Protein AF-A0A9J6GG56-F1 (afdb_monomer)

Foldseek 3Di:
DDDDDDDDDDDDDDDPDPPPDPDPDPDDPPPDDPDDDDDPPDPPPPPDDPDDPDDDDPDPDDFDAPPVRHGDDDDDDDPCVVPPVNVVVVVVVVVCVVVVNDPPPDDPPVRVVVVVVVVVVVVVVVVVVVVVPDDPVNVVVVVVVVVVVVVVVVVVPPPDDPPVDDPVVNVVVVVVVVVDDDPPPDD

Secondary structure (DSSP, 8-state):
------------------------SPPP------------------------------------B-TTSPBPP-PPP-HHHH-HHHHHHHHHHHHHHHHT--SSSPPPHHHHHHHHHHHHHHHHHHHHHHHHH--HHHHHHHHHHHHHHHHHHHHHTS------S--HHHHHHHHHHTT--------

Solvent-accessible surface area (backbone atoms only — not comparable to full-atom values): 12832 Å² total; per-residue (Å²): 132,88,78,86,85,81,81,87,83,80,86,77,87,77,89,78,75,84,78,81,72,78,91,84,70,82,80,79,85,78,78,87,72,93,73,81,86,88,77,90,76,70,83,81,74,81,85,83,80,78,87,73,88,73,81,94,70,94,66,93,75,71,82,62,48,46,100,86,66,48,74,59,93,72,85,75,86,52,68,75,81,63,37,63,65,57,52,48,52,53,53,51,52,52,48,29,58,75,73,65,52,60,86,82,76,58,73,50,72,67,55,51,51,54,48,50,53,52,50,52,48,52,52,50,52,52,50,49,50,52,61,72,66,54,48,77,64,57,52,53,51,52,52,51,51,52,54,49,53,54,48,53,59,57,54,72,71,53,79,85,70,84,71,89,58,81,51,68,64,58,58,52,45,54,61,51,53,75,73,65,67,79,85,86,84,82,132

Sequence (187 aa):
MCGKRLCPCVRLTQRVRNLFFPAMIPEPDYSDSEDEREFRRRPVRMPGMAAAGGPTHNEAQLAHSNEDGLIVPRKLPNPCAESAERKSLHRELLFNQKIGKSVLDQKTELQKAMEKMKDEQRRKELEEERIKGRTALEKRLEEQANKLKLHEESEVIKPELPSSEESEFLRVHARVCSHTLPVDSKS

Structure (mmCIF, N/CA/C/O backbone):
data_AF-A0A9J6GG56-F1
#
_entry.id   AF-A0A9J6GG56-F1
#
loop_
_atom_site.group_PDB
_atom_site.id
_atom_site.type_symbol
_atom_site.label_atom_id
_atom_site.label_alt_id
_atom_site.label_comp_id
_atom_site.label_asym_id
_atom_site.label_entity_id
_atom_site.label_seq_id
_atom_site.pdbx_PDB_ins_code
_atom_site.Cartn_x
_atom_site.Cartn_y
_atom_site.Cartn_z
_atom_site.occupancy
_atom_site.B_iso_or_equiv
_atom_site.auth_seq_id
_atom_site.auth_comp_id
_atom_site.auth_asym_id
_atom_site.auth_atom_id
_atom_site.pdbx_PDB_model_num
ATOM 1 N N . MET A 1 1 ? -32.991 47.755 11.000 1.00 38.84 1 MET A N 1
ATOM 2 C CA . MET A 1 1 ? -32.804 48.726 9.899 1.00 38.84 1 MET A CA 1
ATOM 3 C C . MET A 1 1 ? -31.331 49.101 9.841 1.00 38.84 1 MET A C 1
ATOM 5 O O . MET A 1 1 ? -30.800 49.379 10.901 1.00 38.84 1 MET A O 1
ATOM 9 N N . CYS A 1 2 ? -30.736 49.075 8.639 1.00 42.84 2 CYS A N 1
ATOM 10 C CA . CYS A 1 2 ? -29.474 49.709 8.200 1.00 42.84 2 CYS A CA 1
ATOM 11 C C . CYS A 1 2 ? -28.178 49.437 9.017 1.00 42.84 2 CYS A C 1
ATOM 13 O O . CYS A 1 2 ? -28.155 49.513 10.228 1.00 42.84 2 CYS A O 1
ATOM 15 N N . GLY A 1 3 ? -27.015 49.155 8.434 1.00 41.47 3 GLY A N 1
ATOM 16 C CA . GLY A 1 3 ? -26.600 49.313 7.051 1.00 41.47 3 GLY A CA 1
ATOM 17 C C . GLY A 1 3 ? -25.301 48.555 6.774 1.00 41.47 3 GLY A C 1
ATOM 18 O O . GLY A 1 3 ? -24.410 48.443 7.615 1.00 41.47 3 GLY A O 1
ATOM 19 N N . LYS A 1 4 ? -25.225 48.016 5.557 1.00 52.69 4 LYS A N 1
ATOM 20 C CA . LYS A 1 4 ? -24.018 47.433 4.979 1.00 52.69 4 LYS A CA 1
ATOM 21 C C . LYS A 1 4 ? -23.041 48.575 4.696 1.00 52.69 4 LYS A C 1
ATOM 23 O O . LYS A 1 4 ? -23.356 49.474 3.919 1.00 52.69 4 LYS A O 1
ATOM 28 N N . ARG A 1 5 ? -21.866 48.540 5.326 1.00 55.25 5 ARG A N 1
ATOM 29 C CA . ARG A 1 5 ? -20.741 49.415 4.982 1.00 55.25 5 ARG A CA 1
ATOM 30 C C . ARG A 1 5 ? -20.125 48.917 3.676 1.00 55.25 5 ARG A C 1
ATOM 32 O O . ARG A 1 5 ? -19.384 47.942 3.666 1.00 55.25 5 ARG A O 1
ATOM 39 N N . LEU A 1 6 ? -20.485 49.577 2.581 1.00 51.69 6 LEU A N 1
ATOM 40 C CA . LEU A 1 6 ? -19.725 49.576 1.337 1.00 51.69 6 LEU A CA 1
ATOM 41 C C . LEU A 1 6 ? -18.542 50.530 1.526 1.00 51.69 6 LEU A C 1
ATOM 43 O O . LEU A 1 6 ? -18.755 51.729 1.688 1.00 51.69 6 LEU A O 1
ATOM 47 N N . CYS A 1 7 ? -17.317 50.003 1.503 1.00 45.34 7 CYS A N 1
ATOM 48 C CA . CYS A 1 7 ? -16.136 50.820 1.240 1.00 45.34 7 CYS A CA 1
ATOM 49 C C . CYS A 1 7 ? -15.737 50.677 -0.239 1.00 45.34 7 CYS A C 1
ATOM 51 O O . CYS A 1 7 ? -15.709 49.550 -0.741 1.00 45.34 7 CYS A O 1
ATOM 53 N N . PRO A 1 8 ? -15.438 51.787 -0.940 1.00 50.47 8 PRO A N 1
ATOM 54 C CA . PRO A 1 8 ? -15.251 51.820 -2.382 1.00 50.47 8 PRO A CA 1
ATOM 55 C C . PRO A 1 8 ? -13.763 51.943 -2.737 1.00 50.47 8 PRO A C 1
ATOM 57 O O . PRO A 1 8 ? -13.167 52.998 -2.547 1.00 50.47 8 PRO A O 1
ATOM 60 N N . CYS A 1 9 ? -13.170 50.905 -3.326 1.00 46.69 9 CYS A N 1
ATOM 61 C CA . CYS A 1 9 ? -11.883 51.033 -4.017 1.00 46.69 9 CYS A CA 1
ATOM 62 C C . CYS A 1 9 ? -12.077 50.853 -5.523 1.00 46.69 9 CYS A C 1
ATOM 64 O O . CYS A 1 9 ? -12.073 49.766 -6.090 1.00 46.69 9 CYS A O 1
ATOM 66 N N . VAL A 1 10 ? -12.340 52.014 -6.110 1.00 46.53 10 VAL A N 1
ATOM 67 C CA . VAL A 1 10 ? -12.064 52.493 -7.462 1.00 46.53 10 VAL A CA 1
ATOM 68 C C . VAL A 1 10 ? -11.059 51.656 -8.272 1.00 46.53 10 VAL A C 1
ATOM 70 O O . VAL A 1 10 ? -9.881 51.568 -7.949 1.00 46.53 10 VAL A O 1
ATOM 73 N N . ARG A 1 11 ? -11.580 51.130 -9.388 1.00 49.31 11 ARG A N 1
ATOM 74 C CA . ARG A 1 11 ? -11.039 51.144 -10.762 1.00 49.31 11 ARG A CA 1
ATOM 75 C C . ARG A 1 11 ? -9.518 51.276 -10.913 1.00 49.31 11 ARG A C 1
ATOM 77 O O . ARG A 1 11 ? -8.990 52.377 -10.818 1.00 49.31 11 ARG A O 1
ATOM 84 N N . LEU A 1 12 ? -8.897 50.221 -11.435 1.00 47.59 12 LEU A N 1
ATOM 85 C CA . LEU A 1 12 ? -7.765 50.329 -12.354 1.00 47.59 12 LEU A CA 1
ATOM 86 C C . LEU A 1 12 ? -8.043 49.411 -13.559 1.00 47.59 12 LEU A C 1
ATOM 88 O O . LEU A 1 12 ? -8.305 48.229 -13.379 1.00 47.59 12 LEU A O 1
ATOM 92 N N . THR A 1 13 ? -8.083 50.019 -14.754 1.00 46.22 13 THR A N 1
ATOM 93 C CA . THR A 1 13 ? -7.510 49.539 -16.037 1.00 46.22 13 THR A CA 1
ATOM 94 C C . THR A 1 13 ? -7.618 48.027 -16.338 1.00 46.22 13 THR A C 1
ATOM 96 O O . THR A 1 13 ? -7.081 47.215 -15.610 1.00 46.22 13 THR A O 1
ATOM 99 N N . GLN A 1 14 ? -8.134 47.524 -17.461 1.00 49.84 14 GLN A N 1
ATOM 100 C CA . GLN A 1 14 ? -7.855 47.960 -18.823 1.00 49.84 14 GLN A CA 1
ATOM 101 C C . GLN A 1 14 ? -8.662 47.075 -19.797 1.00 49.84 14 GLN A C 1
ATOM 103 O O . GLN A 1 14 ? -8.552 45.857 -19.783 1.00 49.84 14 GLN A O 1
ATOM 108 N N . ARG A 1 15 ? -9.479 47.712 -20.638 1.00 49.66 15 ARG A N 1
ATOM 109 C CA . ARG A 1 15 ? -9.713 47.414 -22.064 1.00 49.66 15 ARG A CA 1
ATOM 110 C C . ARG A 1 15 ? -9.235 46.027 -22.563 1.00 49.66 15 ARG A C 1
ATOM 112 O O . ARG A 1 15 ? -8.194 45.931 -23.208 1.00 49.66 15 ARG A O 1
ATOM 119 N N . VAL A 1 16 ? -10.034 44.976 -22.372 1.00 50.78 16 VAL A N 1
ATOM 120 C CA . VAL A 1 16 ? -9.876 43.750 -23.171 1.00 50.78 16 VAL A CA 1
ATOM 121 C C . VAL A 1 16 ? -10.551 44.020 -24.508 1.00 50.78 16 VAL A C 1
ATOM 123 O O . VAL A 1 16 ? -11.768 44.166 -24.603 1.00 50.78 16 VAL A O 1
ATOM 126 N N . ARG A 1 17 ? -9.726 44.222 -25.534 1.00 51.25 17 ARG A N 1
ATOM 127 C CA . ARG A 1 17 ? -10.175 44.318 -26.920 1.00 51.25 17 ARG A CA 1
ATOM 128 C C . ARG A 1 17 ? -10.923 43.030 -27.255 1.00 51.25 17 ARG A C 1
ATOM 130 O O . ARG A 1 17 ? -10.363 41.949 -27.109 1.00 51.25 17 ARG A O 1
ATOM 137 N N . ASN A 1 18 ? -12.164 43.177 -27.711 1.00 49.25 18 ASN A N 1
ATOM 138 C CA . ASN A 1 18 ? -12.919 42.133 -28.391 1.00 49.25 18 ASN A CA 1
ATOM 139 C C . ASN A 1 18 ? -12.078 41.607 -29.560 1.00 49.25 18 ASN A C 1
ATOM 141 O O . ASN A 1 18 ? -12.009 42.239 -30.614 1.00 49.25 18 ASN A O 1
ATOM 145 N N . LEU A 1 19 ? -11.415 40.469 -29.363 1.00 52.47 19 LEU A N 1
ATOM 146 C CA . LEU A 1 19 ? -10.912 39.659 -30.460 1.00 52.47 19 LEU A CA 1
ATOM 147 C C . LEU A 1 19 ? -12.117 38.914 -31.023 1.00 52.47 19 LEU A C 1
ATOM 149 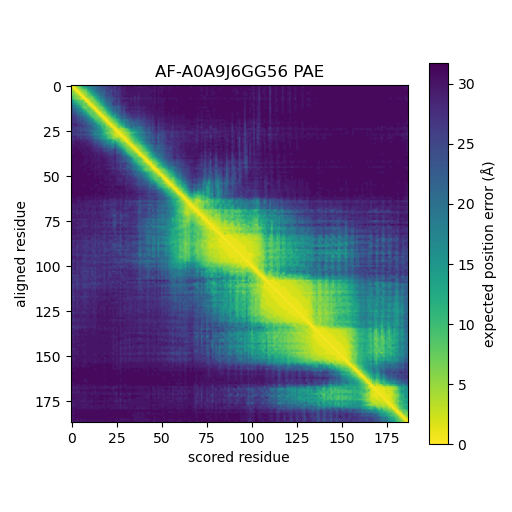O O . LEU A 1 19 ? -12.494 37.840 -30.565 1.00 52.47 19 LEU A O 1
ATOM 153 N N . PHE A 1 20 ? -12.763 39.568 -31.981 1.00 53.31 20 PHE A N 1
ATOM 154 C CA . PHE A 1 20 ? -13.709 38.964 -32.899 1.00 53.31 20 PHE A CA 1
ATOM 155 C C . PHE A 1 20 ? -12.930 37.949 -33.746 1.00 53.31 20 PHE A C 1
ATOM 157 O O . PHE A 1 20 ? -12.317 38.312 -34.747 1.00 53.31 20 PHE A O 1
ATOM 164 N N . PHE A 1 21 ? -12.872 36.695 -33.299 1.00 55.38 21 PHE A N 1
ATOM 165 C CA . PHE A 1 21 ? -12.450 35.591 -34.152 1.00 55.38 21 PHE A CA 1
ATOM 166 C C . PHE A 1 21 ? -13.648 35.220 -35.035 1.00 55.38 21 PHE A C 1
ATOM 168 O O . PHE A 1 21 ? -14.671 34.794 -34.496 1.00 55.38 21 PHE A O 1
ATOM 175 N N . PRO A 1 22 ? -13.584 35.398 -36.367 1.00 54.81 22 PRO A N 1
ATOM 176 C CA . PRO A 1 22 ? -14.599 34.831 -37.238 1.00 54.81 22 PRO A CA 1
ATOM 177 C C . PRO A 1 22 ? -14.530 33.302 -37.138 1.00 54.81 22 PRO A C 1
ATOM 179 O O . PRO A 1 22 ? -13.446 32.719 -37.199 1.00 54.81 22 PRO A O 1
ATOM 182 N N . ALA A 1 23 ? -15.693 32.670 -36.963 1.00 64.19 23 ALA A N 1
ATOM 183 C CA . ALA A 1 23 ? -15.864 31.224 -36.924 1.00 64.19 23 ALA A CA 1
ATOM 184 C C . ALA A 1 23 ? -15.460 30.607 -38.272 1.00 64.19 23 ALA A C 1
ATOM 186 O O . ALA A 1 23 ? -16.270 30.471 -39.184 1.00 64.19 23 ALA A O 1
ATOM 187 N N . MET A 1 24 ? -14.183 30.266 -38.415 1.00 61.22 24 MET A N 1
ATOM 188 C CA . MET A 1 24 ? -13.682 29.448 -39.510 1.00 61.22 24 MET A CA 1
ATOM 189 C C . MET A 1 24 ? -13.371 28.069 -38.960 1.00 61.22 24 MET A C 1
ATOM 191 O O . MET A 1 24 ? -12.262 27.818 -38.502 1.00 61.22 24 MET A O 1
ATOM 195 N N . ILE A 1 25 ? -14.413 27.242 -38.955 1.00 61.19 25 ILE A N 1
ATOM 196 C CA . ILE A 1 25 ? -14.486 25.830 -39.361 1.00 61.19 25 ILE A CA 1
ATOM 197 C C . ILE A 1 25 ? -15.816 25.328 -38.768 1.00 61.19 25 ILE A C 1
ATOM 199 O O . ILE A 1 25 ? -15.943 25.305 -37.544 1.00 61.19 25 ILE A O 1
ATOM 203 N N . PRO A 1 26 ? -16.828 24.993 -39.591 1.00 71.94 26 PRO A N 1
ATOM 204 C CA . PRO A 1 26 ? -18.029 24.327 -39.098 1.00 71.94 26 PRO A CA 1
ATOM 205 C C . PRO A 1 26 ? -17.653 23.050 -38.344 1.00 71.94 26 PRO A C 1
ATOM 207 O O . PRO A 1 26 ? -16.791 22.298 -38.808 1.00 71.94 26 PRO A O 1
ATOM 210 N N . GLU A 1 27 ? -18.277 22.820 -37.188 1.00 63.00 27 GLU A N 1
ATOM 211 C CA . GLU A 1 27 ? -18.121 21.551 -36.482 1.00 63.00 27 GLU A CA 1
ATOM 212 C C . GLU A 1 27 ? -18.602 20.417 -37.402 1.00 63.00 27 GLU A C 1
ATOM 214 O O . GLU A 1 27 ? -19.650 20.550 -38.036 1.00 63.00 27 GLU A O 1
ATOM 219 N N . PRO A 1 28 ? -17.820 19.338 -37.559 1.00 70.25 28 PRO A N 1
ATOM 220 C CA . PRO A 1 28 ? -18.234 18.219 -38.388 1.00 70.25 28 PRO A CA 1
ATOM 221 C C . PRO A 1 28 ? -19.473 17.561 -37.774 1.00 70.25 28 PRO A C 1
ATOM 223 O O . PRO A 1 28 ? -19.465 17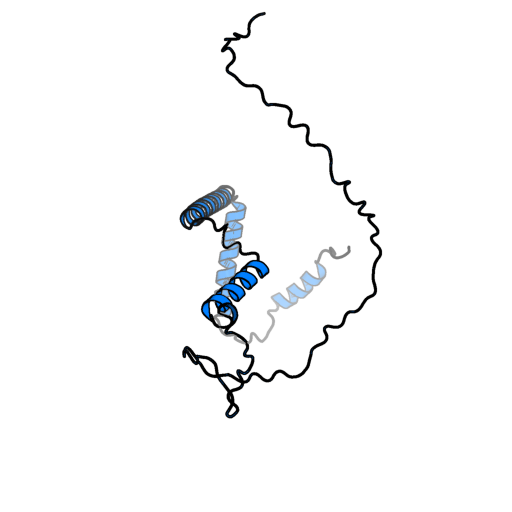.222 -36.590 1.00 70.25 28 PRO A O 1
ATOM 226 N N . ASP A 1 29 ? -20.506 17.340 -38.590 1.00 68.00 29 ASP A N 1
ATOM 227 C CA . ASP A 1 29 ? -21.680 16.554 -38.210 1.00 68.00 29 ASP A CA 1
ATOM 228 C C . ASP A 1 29 ? -21.262 15.093 -38.003 1.00 68.00 29 ASP A C 1
ATOM 230 O O . ASP A 1 29 ? -21.282 14.267 -38.920 1.00 68.00 29 ASP A O 1
ATOM 234 N N . TYR A 1 30 ? -20.863 14.761 -36.778 1.00 55.12 30 TYR A N 1
ATOM 235 C CA . TYR A 1 30 ? -20.799 13.380 -36.329 1.00 55.12 30 TYR A CA 1
ATOM 236 C C . TYR A 1 30 ? -22.237 12.872 -36.199 1.00 55.12 30 TYR A C 1
ATOM 238 O O . TYR A 1 30 ? -22.862 12.991 -35.148 1.00 55.12 30 TYR A O 1
ATOM 246 N N . SER A 1 31 ? -22.775 12.330 -37.295 1.00 46.84 31 SER A N 1
ATOM 247 C CA . SER A 1 31 ? -23.932 11.441 -37.218 1.00 46.84 31 SER A CA 1
ATOM 248 C C . SER A 1 31 ? -23.546 10.234 -36.371 1.00 46.84 31 SER A C 1
ATOM 250 O O . SER A 1 31 ? -22.735 9.401 -36.776 1.00 46.84 31 SER A O 1
ATOM 252 N N . ASP A 1 32 ? -24.121 10.197 -35.178 1.00 60.34 32 ASP A N 1
ATOM 253 C CA . ASP A 1 32 ? -24.204 9.035 -34.315 1.00 60.34 32 ASP A CA 1
ATOM 254 C C . ASP A 1 32 ? -25.076 7.981 -35.006 1.00 60.34 32 ASP A C 1
ATOM 256 O O . ASP A 1 32 ? -26.304 8.053 -35.007 1.00 60.34 32 ASP A O 1
ATOM 260 N N . SER A 1 33 ? -24.430 7.040 -35.685 1.00 45.94 33 SER A N 1
ATOM 261 C CA . SER A 1 33 ? -25.047 5.770 -36.044 1.00 45.94 33 SER A CA 1
ATOM 262 C C . SER A 1 33 ? -24.224 4.668 -35.399 1.00 45.94 33 SER A C 1
ATOM 264 O O . SER A 1 33 ? -23.286 4.129 -35.995 1.00 45.94 33 SER A O 1
ATOM 266 N N . GLU A 1 34 ? -24.563 4.376 -34.144 1.00 51.38 34 GLU A N 1
ATOM 267 C CA . GLU A 1 34 ? -24.381 3.055 -33.563 1.00 51.38 34 GLU A CA 1
ATOM 268 C C . GLU A 1 34 ? -25.108 2.032 -34.446 1.00 51.38 34 GLU A C 1
ATOM 270 O O . GLU A 1 34 ? -26.316 1.875 -34.357 1.00 51.38 34 GLU A O 1
ATOM 275 N N . ASP A 1 35 ? -24.369 1.338 -35.310 1.00 44.47 35 ASP A N 1
ATOM 276 C CA . ASP A 1 35 ? -24.797 0.061 -35.883 1.00 44.47 35 ASP A CA 1
ATOM 277 C C . ASP A 1 35 ? -23.563 -0.823 -36.123 1.00 44.47 35 ASP A C 1
ATOM 279 O O . ASP A 1 35 ? -22.882 -0.804 -37.145 1.00 44.47 35 ASP A O 1
ATOM 283 N N . GLU A 1 36 ? -23.205 -1.519 -35.048 1.00 44.69 36 GLU A N 1
ATOM 284 C CA . GLU A 1 36 ? -23.110 -2.975 -35.000 1.00 44.69 36 GLU A CA 1
ATOM 285 C C . GLU A 1 36 ? -22.543 -3.726 -36.223 1.00 44.69 36 GLU A C 1
ATOM 287 O O . GLU A 1 36 ? -23.201 -3.965 -37.229 1.00 44.69 36 GLU A O 1
ATOM 292 N N . ARG A 1 37 ? -21.393 -4.349 -35.933 1.00 51.53 37 ARG A N 1
ATOM 293 C CA . ARG A 1 37 ? -20.972 -5.690 -36.372 1.00 51.53 37 ARG A CA 1
ATOM 294 C C . ARG A 1 37 ? -20.461 -5.834 -37.808 1.00 51.53 37 ARG A C 1
ATOM 296 O O . ARG A 1 37 ? -20.895 -5.228 -38.768 1.00 51.53 37 ARG A O 1
ATOM 303 N N . GLU A 1 38 ? -19.526 -6.779 -37.902 1.00 47.41 38 GLU A N 1
ATOM 304 C CA . GLU A 1 38 ? -19.102 -7.439 -39.135 1.00 47.41 38 GLU A CA 1
ATOM 305 C C . GLU A 1 38 ? -17.980 -6.783 -39.952 1.00 47.41 38 GLU A C 1
ATOM 307 O O . GLU A 1 38 ? -18.092 -6.540 -41.141 1.00 47.41 38 GLU A O 1
ATOM 312 N N . PHE A 1 39 ? -16.781 -6.701 -39.367 1.00 34.03 39 PHE A N 1
ATOM 313 C CA . PHE A 1 39 ? -15.612 -7.188 -40.108 1.00 34.03 39 PHE A CA 1
ATOM 314 C C . PHE A 1 39 ? -14.630 -7.868 -39.161 1.00 34.03 39 PHE A C 1
ATOM 316 O O . PHE A 1 39 ? -13.815 -7.243 -38.482 1.00 34.03 39 PHE A O 1
ATOM 323 N N . ARG A 1 40 ? -14.689 -9.203 -39.139 1.00 50.38 40 ARG A N 1
ATOM 324 C CA . ARG A 1 40 ? -13.643 -10.056 -38.579 1.00 50.38 40 ARG A CA 1
ATOM 325 C C . ARG A 1 40 ? -12.325 -9.812 -39.318 1.00 50.38 40 ARG A C 1
ATOM 327 O O . ARG A 1 40 ? -11.953 -10.572 -40.208 1.00 50.38 40 ARG A O 1
ATOM 334 N N . ARG A 1 41 ? -11.562 -8.792 -38.928 1.00 45.50 41 ARG A N 1
ATOM 335 C CA . ARG A 1 41 ? -10.148 -8.703 -39.298 1.00 45.50 41 ARG A CA 1
ATOM 336 C C . ARG A 1 41 ? -9.364 -9.609 -38.360 1.00 45.50 41 ARG A C 1
ATOM 338 O O . ARG A 1 41 ? -8.950 -9.224 -37.273 1.00 45.50 41 ARG A O 1
ATOM 345 N N . ARG A 1 42 ? -9.217 -10.864 -38.799 1.00 52.00 42 ARG A N 1
ATOM 346 C CA . ARG A 1 42 ? -8.192 -11.795 -38.314 1.00 52.00 42 ARG A CA 1
ATOM 347 C C . ARG A 1 42 ? -6.864 -11.034 -38.160 1.00 52.00 42 ARG A C 1
ATOM 349 O O . ARG A 1 42 ? -6.496 -10.322 -39.097 1.00 52.00 42 ARG A O 1
ATOM 356 N N . PRO A 1 43 ? -6.099 -11.211 -37.071 1.00 49.44 43 PRO A N 1
ATOM 357 C CA . PRO A 1 43 ? -4.705 -10.813 -37.100 1.00 49.44 43 PRO A CA 1
ATOM 358 C C . PRO A 1 43 ? -4.017 -11.728 -38.115 1.00 49.44 43 PRO A C 1
ATOM 360 O O . PRO A 1 43 ? -3.928 -12.942 -37.913 1.00 49.44 43 PRO A O 1
ATOM 363 N N . VAL A 1 44 ? -3.571 -11.166 -39.237 1.00 49.91 44 VAL A N 1
ATOM 364 C CA . VAL A 1 44 ? -2.643 -11.852 -40.135 1.00 49.91 44 VAL A CA 1
ATOM 365 C C . VAL A 1 44 ? -1.339 -12.001 -39.352 1.00 49.91 44 VAL A C 1
ATOM 367 O O . VAL A 1 44 ? -0.499 -11.107 -39.323 1.00 49.91 44 VAL A O 1
ATOM 370 N N . ARG A 1 45 ? -1.197 -13.123 -38.638 1.00 52.91 45 ARG A N 1
ATOM 371 C CA . ARG A 1 45 ? 0.106 -13.626 -38.209 1.00 52.91 45 ARG A CA 1
ATOM 372 C C . ARG A 1 45 ? 0.885 -13.903 -39.488 1.00 52.91 45 ARG A C 1
ATOM 374 O O . ARG A 1 45 ? 0.605 -14.889 -40.159 1.00 52.91 45 ARG A O 1
ATOM 381 N N . MET A 1 46 ? 1.843 -13.046 -39.819 1.00 41.84 46 MET A N 1
ATOM 382 C CA . MET A 1 46 ? 2.922 -13.444 -40.718 1.00 41.84 46 MET A CA 1
ATOM 383 C C . MET A 1 46 ? 3.728 -14.540 -39.998 1.00 41.84 46 MET A C 1
ATOM 385 O O . MET A 1 46 ? 4.252 -14.268 -38.914 1.00 41.84 46 MET A O 1
ATOM 389 N N . PRO A 1 47 ? 3.804 -15.781 -40.509 1.00 48.06 47 PRO A N 1
ATOM 390 C CA . PRO A 1 47 ? 4.652 -16.809 -39.929 1.00 48.06 47 PRO A CA 1
ATOM 391 C C . PRO A 1 47 ? 6.076 -16.628 -40.459 1.00 48.06 47 PRO A C 1
ATOM 393 O O . PRO A 1 47 ? 6.288 -16.595 -41.667 1.00 48.06 47 PRO A O 1
ATOM 396 N N . GLY A 1 48 ? 7.050 -16.558 -39.554 1.00 47.06 48 GLY A N 1
ATOM 397 C CA . GLY A 1 48 ? 8.465 -16.672 -39.908 1.00 47.06 48 GLY A CA 1
ATOM 398 C C . GLY A 1 48 ? 9.243 -15.362 -39.864 1.00 47.06 48 GLY A C 1
ATOM 399 O O . GLY A 1 48 ? 9.629 -14.824 -40.892 1.00 47.06 48 GLY A O 1
ATOM 400 N N . MET A 1 49 ? 9.583 -14.904 -38.661 1.00 50.75 49 MET A N 1
ATOM 401 C CA . MET A 1 49 ? 10.882 -14.263 -38.458 1.00 50.75 49 MET A CA 1
ATOM 402 C C . MET A 1 49 ? 11.547 -14.980 -37.294 1.00 50.75 49 MET A C 1
ATOM 404 O O . MET A 1 49 ? 11.270 -14.712 -36.127 1.00 50.75 49 MET A O 1
ATOM 408 N N . ALA A 1 50 ? 12.356 -15.979 -37.644 1.00 40.53 50 ALA A N 1
ATOM 409 C CA . ALA A 1 50 ? 13.279 -16.605 -36.721 1.00 40.53 50 ALA A CA 1
ATOM 410 C C . ALA A 1 50 ? 14.150 -15.513 -36.088 1.00 40.53 50 ALA A C 1
ATOM 412 O O . ALA A 1 50 ? 14.678 -14.638 -36.778 1.00 40.53 50 ALA A O 1
ATOM 413 N N . ALA A 1 51 ? 14.262 -15.564 -34.765 1.00 51.03 51 ALA A N 1
ATOM 414 C CA . ALA A 1 51 ? 15.167 -14.736 -33.996 1.00 51.03 51 ALA A CA 1
ATOM 415 C C . ALA A 1 51 ? 16.612 -15.122 -34.343 1.00 51.03 51 ALA A C 1
ATOM 417 O O . ALA A 1 51 ? 17.196 -16.009 -33.728 1.00 51.03 51 ALA A O 1
ATOM 418 N N . ALA A 1 52 ? 17.185 -14.463 -35.345 1.00 43.38 52 ALA A N 1
ATOM 419 C CA . ALA A 1 52 ? 18.626 -14.396 -35.493 1.00 43.38 52 ALA A CA 1
ATOM 420 C C . ALA A 1 52 ? 19.123 -13.301 -34.543 1.00 43.38 52 ALA A C 1
ATOM 422 O O . ALA A 1 52 ? 18.907 -12.111 -34.779 1.00 43.38 52 ALA A O 1
ATOM 423 N N . GLY A 1 53 ? 19.739 -13.714 -33.434 1.00 52.19 53 GLY A N 1
ATOM 424 C CA . GLY A 1 53 ? 20.574 -12.830 -32.630 1.00 52.19 53 GLY A CA 1
ATOM 425 C C . GLY A 1 53 ? 21.707 -12.311 -33.510 1.00 52.19 53 GLY A C 1
ATOM 426 O O . GLY A 1 53 ? 22.609 -13.065 -33.860 1.00 52.19 53 GLY A O 1
ATOM 427 N N . GLY A 1 54 ? 21.603 -11.050 -33.928 1.00 39.00 54 GLY A N 1
ATOM 428 C CA . GLY A 1 54 ? 22.644 -10.340 -34.666 1.00 39.00 54 GLY A CA 1
ATOM 429 C C . GLY A 1 54 ? 23.624 -9.651 -33.710 1.00 39.00 54 GLY A C 1
ATOM 430 O O . GLY A 1 54 ? 23.233 -9.308 -32.591 1.00 39.00 54 GLY A O 1
ATOM 431 N N . PRO A 1 55 ? 24.885 -9.460 -34.126 1.00 48.50 55 PRO A N 1
ATOM 432 C CA . PRO A 1 55 ? 25.978 -9.129 -33.231 1.00 48.50 55 PRO A CA 1
ATOM 433 C C . PRO A 1 55 ? 25.964 -7.653 -32.832 1.00 48.50 55 PRO A C 1
ATOM 435 O O . PRO A 1 55 ? 25.583 -6.769 -33.599 1.00 48.50 55 PRO A O 1
ATOM 438 N N . THR A 1 56 ? 26.411 -7.397 -31.606 1.00 52.53 56 THR A N 1
ATOM 439 C CA . THR A 1 56 ? 26.755 -6.074 -31.095 1.00 52.53 56 THR A CA 1
ATOM 440 C C . THR A 1 56 ? 27.921 -5.509 -31.904 1.00 52.53 56 THR A C 1
ATOM 442 O O . THR A 1 56 ? 29.058 -5.926 -31.703 1.00 52.53 56 THR A O 1
ATOM 445 N N . HIS A 1 57 ? 27.662 -4.557 -32.796 1.00 46.44 57 HIS A N 1
ATOM 446 C CA . HIS A 1 57 ? 28.714 -3.771 -33.439 1.00 46.44 57 HIS A CA 1
ATOM 447 C C . HIS A 1 57 ? 28.472 -2.288 -33.169 1.00 46.44 57 HIS A C 1
ATOM 449 O O . HIS A 1 57 ? 27.692 -1.629 -33.850 1.00 46.44 57 HIS A O 1
ATOM 455 N N . ASN A 1 58 ? 29.168 -1.773 -32.154 1.00 61.91 58 ASN A N 1
ATOM 456 C CA . ASN A 1 58 ? 29.626 -0.393 -32.177 1.00 61.91 58 ASN A CA 1
ATOM 457 C C . ASN A 1 58 ? 30.741 -0.332 -33.216 1.00 61.91 58 ASN A C 1
ATOM 459 O O . ASN A 1 58 ? 31.849 -0.754 -32.915 1.00 61.91 58 ASN A O 1
ATOM 463 N N . GLU A 1 59 ? 30.463 0.176 -34.409 1.00 44.00 59 GLU A N 1
ATOM 464 C CA . GLU A 1 59 ? 31.508 0.677 -35.295 1.00 44.00 59 GLU A CA 1
ATOM 465 C C . GLU A 1 59 ? 30.882 1.671 -36.267 1.00 44.00 59 GLU A C 1
ATOM 467 O O . GLU A 1 59 ? 29.940 1.360 -36.996 1.00 44.00 59 GLU A O 1
ATOM 472 N N . ALA A 1 60 ? 31.391 2.900 -36.238 1.00 53.25 60 ALA A N 1
ATOM 473 C CA . ALA A 1 60 ? 31.087 3.926 -37.215 1.00 53.25 60 ALA A CA 1
ATOM 474 C C . ALA A 1 60 ? 31.536 3.440 -38.604 1.00 53.25 60 ALA A C 1
ATOM 476 O O . ALA A 1 60 ? 32.671 3.655 -39.018 1.00 53.25 60 ALA A O 1
ATOM 477 N N . GLN A 1 61 ? 30.651 2.745 -39.318 1.00 53.72 61 GLN A N 1
ATOM 478 C CA . GLN A 1 61 ? 30.907 2.296 -40.681 1.00 53.72 61 GLN A CA 1
ATOM 479 C C . GLN A 1 61 ? 30.551 3.409 -41.663 1.00 53.72 61 GLN A C 1
ATOM 481 O O . GLN A 1 61 ? 29.405 3.602 -42.071 1.00 53.72 61 GLN A O 1
ATOM 486 N N . LEU A 1 62 ? 31.604 4.139 -42.021 1.00 57.34 62 LEU A N 1
ATOM 487 C CA . LEU A 1 62 ? 31.745 4.891 -43.259 1.00 57.34 62 LEU A CA 1
ATOM 488 C C . LEU A 1 62 ? 31.268 4.024 -44.444 1.00 57.34 62 LEU A C 1
ATOM 490 O O . LEU A 1 62 ? 31.568 2.832 -44.488 1.00 57.34 62 LEU A O 1
ATOM 494 N N . ALA A 1 63 ? 30.492 4.624 -45.352 1.00 62.66 63 ALA A N 1
ATOM 495 C CA . ALA A 1 63 ? 29.810 4.022 -46.505 1.00 62.66 63 ALA A CA 1
ATOM 496 C C . ALA A 1 63 ? 30.343 2.645 -46.958 1.00 62.66 63 ALA A C 1
ATOM 498 O O . ALA A 1 63 ? 31.391 2.537 -47.595 1.00 62.66 63 ALA A O 1
ATOM 499 N N . HIS A 1 64 ? 29.578 1.587 -46.678 1.00 69.69 64 HIS A N 1
ATOM 500 C CA . HIS A 1 64 ? 29.870 0.259 -47.207 1.00 69.69 64 HIS A CA 1
ATOM 501 C C . HIS A 1 64 ? 29.578 0.242 -48.712 1.00 69.69 64 HIS A C 1
ATOM 503 O O . HIS A 1 64 ? 28.417 0.247 -49.137 1.00 69.69 64 HIS A O 1
ATOM 509 N N . SER A 1 65 ? 30.647 0.268 -49.498 1.00 79.06 65 SER A N 1
ATOM 510 C CA . SER A 1 65 ? 30.613 0.223 -50.958 1.00 79.06 65 SER A CA 1
ATOM 511 C C . SER A 1 65 ? 30.898 -1.215 -51.397 1.00 79.06 65 SER A C 1
ATOM 513 O O . SER A 1 65 ? 31.774 -1.855 -50.819 1.00 79.06 65 SER A O 1
ATOM 515 N N . ASN A 1 66 ? 30.142 -1.742 -52.364 1.00 72.88 66 ASN A N 1
ATOM 516 C CA . ASN A 1 66 ? 30.421 -3.060 -52.953 1.00 72.88 66 ASN A CA 1
ATOM 517 C C . ASN A 1 66 ? 31.765 -3.051 -53.707 1.00 72.88 66 ASN A C 1
ATOM 519 O O . ASN A 1 66 ? 32.324 -1.981 -53.941 1.00 72.88 66 ASN A O 1
ATOM 523 N N . GLU A 1 67 ? 32.261 -4.216 -54.140 1.00 79.75 67 GLU A N 1
ATOM 524 C CA . GLU A 1 67 ? 33.506 -4.323 -54.932 1.00 79.75 67 GLU A CA 1
ATOM 525 C C . GLU A 1 67 ? 33.474 -3.483 -56.226 1.00 79.75 67 GLU A C 1
ATOM 527 O O . GLU A 1 67 ? 34.510 -3.005 -56.677 1.00 79.75 67 GLU A O 1
ATOM 532 N N . ASP A 1 68 ? 32.276 -3.186 -56.742 1.00 83.31 68 ASP A N 1
ATOM 533 C CA . ASP A 1 68 ? 32.039 -2.279 -57.875 1.00 83.31 68 ASP A CA 1
ATOM 534 C C . ASP A 1 68 ? 32.044 -0.778 -57.500 1.00 83.31 68 ASP A C 1
ATOM 536 O O . ASP A 1 68 ? 31.682 0.078 -58.307 1.00 83.31 68 ASP A O 1
ATOM 540 N N . GLY A 1 69 ? 32.364 -0.425 -56.252 1.00 82.06 69 GLY A N 1
ATOM 541 C CA . GLY A 1 69 ? 32.351 0.952 -55.739 1.00 82.06 69 GLY A CA 1
ATOM 542 C C . GLY A 1 69 ? 30.953 1.554 -55.535 1.00 82.06 69 GLY A C 1
ATOM 543 O O . GLY A 1 69 ? 30.826 2.726 -55.182 1.00 82.06 69 GLY A O 1
ATOM 544 N N . LEU A 1 70 ? 29.889 0.772 -55.734 1.00 85.75 70 LEU A N 1
ATOM 545 C CA . LEU A 1 70 ? 28.508 1.226 -55.564 1.00 85.75 70 LEU A CA 1
ATOM 546 C C . LEU A 1 70 ? 28.119 1.251 -54.079 1.00 85.75 70 LEU A C 1
ATOM 548 O O . LEU A 1 70 ? 28.223 0.238 -53.382 1.00 85.75 70 LEU A O 1
ATOM 552 N N . ILE A 1 71 ? 27.632 2.400 -53.599 1.00 85.56 71 ILE A N 1
ATOM 553 C CA . ILE A 1 71 ? 27.129 2.562 -52.227 1.00 85.56 71 ILE A CA 1
ATOM 554 C C . ILE A 1 71 ? 25.834 1.765 -52.074 1.00 85.56 71 ILE A C 1
ATOM 556 O O . ILE A 1 71 ? 24.846 2.021 -52.764 1.00 85.56 71 ILE A O 1
ATOM 560 N N . VAL A 1 72 ? 25.818 0.827 -51.128 1.00 85.06 72 VAL A N 1
ATOM 561 C CA . VAL A 1 72 ? 24.627 0.017 -50.858 1.00 85.06 72 VAL A CA 1
ATOM 562 C C . VAL A 1 72 ? 23.711 0.744 -49.875 1.00 85.06 72 VAL A C 1
ATOM 564 O O . VAL A 1 72 ? 24.164 1.096 -48.781 1.00 85.06 72 VAL A O 1
ATOM 567 N N . PRO A 1 73 ? 22.413 0.924 -50.188 1.00 85.00 73 PRO A N 1
ATOM 568 C CA . PRO A 1 73 ? 21.446 1.419 -49.218 1.00 85.00 73 PRO A CA 1
ATOM 569 C C . PRO A 1 73 ? 21.400 0.511 -47.985 1.00 85.00 73 PRO A C 1
ATOM 571 O O . PRO A 1 73 ? 21.150 -0.691 -48.090 1.00 85.00 73 PRO A O 1
ATOM 574 N N . ARG A 1 74 ? 21.612 1.084 -46.797 1.00 80.62 74 ARG A N 1
ATOM 575 C CA . ARG A 1 74 ? 21.519 0.365 -45.520 1.00 80.62 74 ARG A CA 1
ATOM 576 C C . ARG A 1 74 ? 20.512 1.023 -44.598 1.00 80.62 74 ARG A C 1
ATOM 578 O O . ARG A 1 74 ? 20.322 2.237 -44.611 1.00 80.62 74 ARG A O 1
ATOM 585 N N . LYS A 1 75 ? 19.867 0.192 -43.780 1.00 82.81 75 LYS A N 1
ATOM 586 C CA . LYS A 1 75 ? 18.997 0.672 -42.708 1.00 82.81 75 LYS A CA 1
ATOM 587 C C . LYS A 1 75 ? 19.880 1.307 -41.644 1.00 82.81 75 LYS A C 1
ATOM 589 O O . LYS A 1 75 ? 20.791 0.649 -41.146 1.00 82.81 75 LYS A O 1
ATOM 594 N N . LEU A 1 76 ? 19.612 2.569 -41.324 1.00 82.88 76 LEU A N 1
ATOM 595 C CA . LEU A 1 76 ? 20.307 3.229 -40.232 1.00 82.88 76 LEU A CA 1
ATOM 596 C C . LEU A 1 76 ? 19.950 2.536 -38.908 1.00 82.88 76 LEU A C 1
ATOM 598 O O . LEU A 1 76 ? 18.788 2.145 -38.727 1.00 82.88 76 LEU A O 1
ATOM 602 N N . PRO A 1 77 ? 20.926 2.401 -37.995 1.00 83.75 77 PRO A N 1
ATOM 603 C CA . PRO A 1 77 ? 20.673 1.899 -36.655 1.00 83.75 77 PRO A CA 1
ATOM 604 C C . PRO A 1 77 ? 19.623 2.776 -35.968 1.00 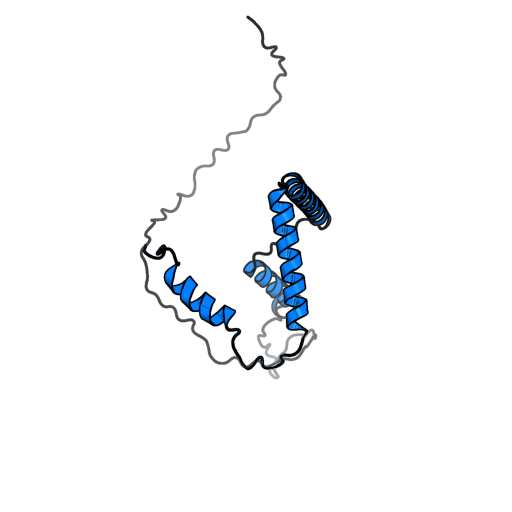83.75 77 PRO A C 1
ATOM 606 O O . PRO A 1 77 ? 19.723 4.006 -35.961 1.00 83.75 77 PRO A O 1
ATOM 609 N N . ASN A 1 78 ? 18.570 2.150 -35.439 1.00 86.88 78 ASN A N 1
ATOM 610 C CA . ASN A 1 78 ? 17.515 2.875 -34.738 1.00 86.88 78 ASN A CA 1
ATOM 611 C C . ASN A 1 78 ? 17.863 2.907 -33.245 1.00 86.88 78 ASN A C 1
ATOM 613 O O . ASN A 1 78 ? 17.683 1.891 -32.566 1.00 86.88 78 ASN A O 1
ATOM 617 N N . PRO A 1 79 ? 18.245 4.065 -32.683 1.00 85.75 79 PRO A N 1
ATOM 618 C CA . PRO A 1 79 ? 18.674 4.153 -31.289 1.00 85.75 79 PRO A CA 1
ATOM 619 C C . PRO A 1 79 ? 17.563 3.751 -30.306 1.00 85.75 79 PRO A C 1
ATOM 621 O O . PRO A 1 79 ? 17.832 3.244 -29.217 1.00 85.75 79 PRO A O 1
ATOM 624 N N . CYS A 1 80 ? 16.291 3.911 -30.692 1.00 80.94 80 CYS A 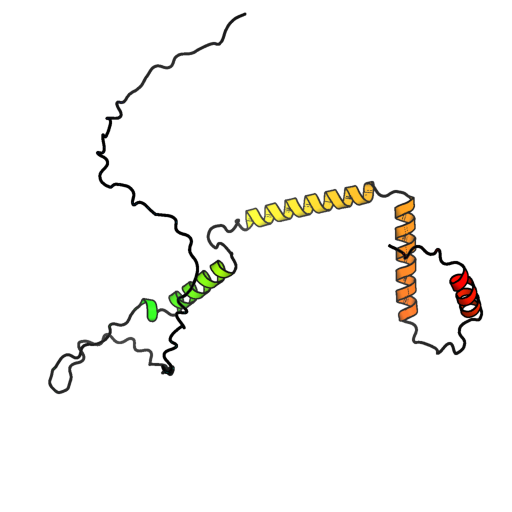N 1
ATOM 625 C CA . CYS A 1 80 ? 15.156 3.482 -29.876 1.00 80.94 80 CYS A CA 1
ATOM 626 C C . CYS A 1 80 ? 14.997 1.956 -29.862 1.00 80.94 80 CYS A C 1
ATOM 628 O O . CYS A 1 80 ? 14.539 1.393 -28.868 1.00 80.94 80 CYS A O 1
ATOM 630 N N . ALA A 1 81 ? 15.349 1.297 -30.968 1.00 83.00 81 ALA A N 1
ATOM 631 C CA . ALA A 1 81 ? 15.307 -0.153 -31.097 1.00 83.00 81 ALA A CA 1
ATOM 632 C C . ALA A 1 81 ? 16.603 -0.825 -30.621 1.00 83.00 81 ALA A C 1
ATOM 634 O O . ALA A 1 81 ? 16.604 -2.034 -30.425 1.00 83.00 81 ALA A O 1
ATOM 635 N N . GLU A 1 82 ? 17.684 -0.089 -30.403 1.00 85.25 82 GLU A N 1
ATOM 636 C CA . GLU A 1 82 ? 18.954 -0.645 -29.919 1.00 85.25 82 GLU A CA 1
ATOM 637 C C . GLU A 1 82 ? 19.127 -0.469 -28.410 1.00 85.25 82 GLU A C 1
ATOM 639 O O . GLU A 1 82 ? 19.648 -1.362 -27.745 1.00 85.25 82 GLU A O 1
ATOM 644 N N . SER A 1 83 ? 18.596 0.615 -27.833 1.00 90.44 83 SER A N 1
ATOM 645 C CA . SER A 1 83 ? 18.636 0.839 -26.386 1.00 90.44 83 SER A CA 1
ATOM 646 C C . SER A 1 83 ? 17.790 -0.195 -25.627 1.00 90.44 83 SER A C 1
ATOM 648 O O . SER A 1 83 ? 16.556 -0.128 -25.579 1.00 90.44 83 SER A O 1
ATOM 650 N N . ALA A 1 84 ? 18.462 -1.166 -25.001 1.00 91.31 84 ALA A N 1
ATOM 651 C CA . ALA A 1 84 ? 17.830 -2.172 -24.148 1.00 91.31 84 ALA A CA 1
ATOM 652 C C . ALA A 1 84 ? 17.126 -1.541 -22.936 1.00 91.31 84 ALA A C 1
ATOM 654 O O . ALA A 1 84 ? 16.024 -1.959 -22.574 1.00 91.31 84 ALA A O 1
ATOM 655 N N . GLU A 1 85 ? 17.733 -0.503 -22.361 1.00 92.94 85 GLU A N 1
ATOM 656 C CA . GLU A 1 85 ? 17.197 0.258 -21.234 1.00 92.94 85 GLU A CA 1
ATOM 657 C C . GLU A 1 85 ? 15.856 0.907 -21.586 1.00 92.94 85 GLU A C 1
ATOM 659 O O . GLU A 1 85 ? 14.858 0.675 -20.902 1.00 92.94 85 GLU A O 1
ATOM 664 N N . ARG A 1 86 ? 15.777 1.608 -22.727 1.00 93.69 86 ARG A N 1
ATOM 665 C CA . ARG A 1 86 ? 14.522 2.208 -23.200 1.00 93.69 86 ARG A CA 1
ATOM 666 C C . ARG A 1 86 ? 13.436 1.156 -23.408 1.00 93.69 86 ARG A C 1
ATOM 668 O O . ARG A 1 86 ? 12.290 1.370 -23.015 1.00 93.69 86 ARG A O 1
ATOM 675 N N . LYS A 1 87 ? 13.773 0.017 -24.022 1.00 93.44 87 LYS A N 1
ATOM 676 C CA . LYS A 1 87 ? 12.812 -1.083 -24.200 1.00 93.44 87 LYS A CA 1
ATOM 677 C C . LYS A 1 87 ? 12.320 -1.620 -22.861 1.00 93.44 87 LYS A C 1
ATOM 679 O O . LYS A 1 87 ? 11.151 -1.977 -22.752 1.00 93.44 87 LYS A O 1
ATOM 684 N N . SER A 1 88 ? 13.203 -1.705 -21.867 1.00 94.12 88 SER A N 1
ATOM 685 C CA . SER A 1 88 ? 12.840 -2.137 -20.520 1.00 94.12 88 SER A CA 1
ATOM 686 C C . SER A 1 88 ? 11.873 -1.166 -19.865 1.00 94.12 88 SER A C 1
ATOM 688 O O . SER A 1 88 ? 10.792 -1.584 -19.456 1.00 94.12 88 SER A O 1
ATOM 690 N N . LEU A 1 89 ? 12.201 0.126 -19.889 1.00 92.88 89 LEU A N 1
ATOM 691 C CA . LEU A 1 89 ? 11.335 1.182 -19.377 1.00 92.88 89 LEU A CA 1
ATOM 692 C C . LEU A 1 89 ? 9.959 1.162 -20.059 1.00 92.88 89 LEU A C 1
ATOM 694 O O . LEU A 1 89 ? 8.934 1.233 -19.393 1.00 92.88 89 LEU A O 1
ATOM 698 N N . HIS A 1 90 ? 9.910 0.999 -21.385 1.00 93.62 90 HIS A N 1
ATOM 699 C CA . HIS A 1 90 ? 8.645 0.917 -22.117 1.00 93.62 90 HIS A CA 1
ATOM 700 C C . HIS A 1 90 ? 7.777 -0.266 -21.662 1.00 93.62 90 HIS A C 1
ATOM 702 O O . HIS A 1 90 ? 6.576 -0.100 -21.452 1.00 93.62 90 HIS A O 1
ATOM 708 N N . ARG A 1 91 ? 8.376 -1.451 -21.469 1.00 95.38 91 ARG A N 1
ATOM 709 C CA . ARG A 1 91 ? 7.657 -2.624 -20.947 1.00 95.38 91 ARG A CA 1
ATOM 710 C C . ARG A 1 91 ? 7.119 -2.377 -19.541 1.00 95.38 91 ARG A C 1
ATOM 712 O O . ARG A 1 91 ? 5.976 -2.727 -19.268 1.00 95.38 91 ARG A O 1
ATOM 719 N N . GLU A 1 92 ? 7.926 -1.779 -18.672 1.00 93.25 92 GLU A N 1
ATOM 720 C CA . GLU A 1 92 ? 7.534 -1.470 -17.297 1.00 93.25 92 GLU A CA 1
ATOM 721 C C . GLU A 1 92 ? 6.386 -0.455 -17.245 1.00 93.25 92 GLU A C 1
ATOM 723 O O . GLU A 1 92 ? 5.395 -0.671 -16.549 1.00 93.25 92 GLU A O 1
ATOM 728 N N . LEU A 1 93 ? 6.460 0.613 -18.042 1.00 92.75 93 LEU A N 1
ATOM 729 C CA . LEU A 1 93 ? 5.398 1.616 -18.125 1.00 92.75 93 LEU A CA 1
ATOM 730 C C . LEU A 1 93 ? 4.083 1.018 -18.644 1.00 92.75 93 LEU A C 1
ATOM 732 O O . LEU A 1 93 ? 3.029 1.270 -18.060 1.00 92.75 93 LEU A O 1
ATOM 736 N N . LEU A 1 94 ? 4.133 0.179 -19.687 1.00 93.12 94 LEU A N 1
ATOM 737 C CA . LEU A 1 94 ? 2.950 -0.536 -20.184 1.00 93.12 94 LEU A CA 1
ATOM 738 C C . LEU A 1 94 ? 2.370 -1.493 -19.138 1.00 93.12 94 LEU A C 1
ATOM 740 O O . LEU A 1 94 ? 1.153 -1.612 -19.003 1.00 93.12 94 LEU A O 1
ATOM 744 N N . PHE A 1 95 ? 3.230 -2.172 -18.382 1.00 95.56 95 PHE A N 1
ATOM 745 C CA . PHE A 1 95 ? 2.808 -3.044 -17.292 1.00 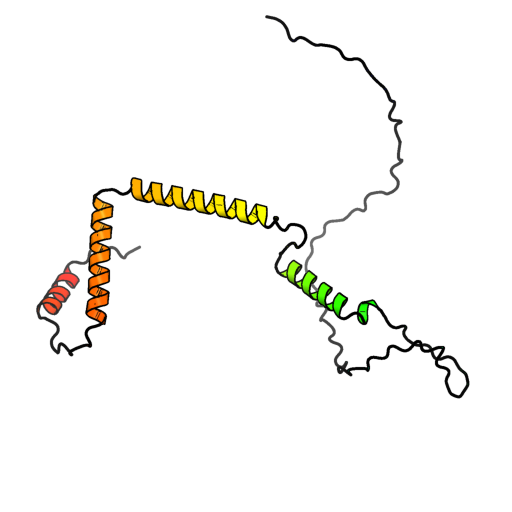95.56 95 PHE A CA 1
ATOM 746 C C . PHE A 1 95 ? 2.110 -2.258 -16.174 1.00 95.56 95 PHE A C 1
ATOM 748 O O . PHE A 1 95 ? 1.024 -2.644 -15.744 1.00 95.56 95 PHE A O 1
ATOM 755 N N . ASN A 1 96 ? 2.673 -1.123 -15.756 1.00 92.06 96 ASN A N 1
ATOM 756 C CA . ASN A 1 96 ? 2.074 -0.249 -14.747 1.00 92.06 96 ASN A CA 1
ATOM 757 C C . ASN A 1 96 ? 0.718 0.300 -15.204 1.00 92.06 96 ASN A C 1
ATOM 759 O O . ASN A 1 96 ? -0.236 0.273 -14.426 1.00 92.06 96 ASN A O 1
ATOM 763 N N . GLN A 1 97 ? 0.596 0.694 -16.476 1.00 89.44 97 GLN A N 1
ATOM 764 C CA . GLN A 1 97 ? -0.680 1.102 -17.068 1.00 89.44 97 GLN A CA 1
ATOM 765 C C . GLN A 1 97 ? -1.704 -0.040 -17.050 1.00 89.44 97 GLN A C 1
ATOM 767 O O . GLN A 1 97 ? -2.839 0.171 -16.634 1.00 89.44 97 GLN A O 1
ATOM 772 N N . LYS A 1 98 ? -1.303 -1.261 -17.434 1.00 92.62 98 LYS A N 1
ATOM 773 C CA . LYS A 1 98 ? -2.181 -2.442 -17.411 1.00 92.62 98 LYS A CA 1
ATOM 774 C C . LYS A 1 98 ? -2.676 -2.781 -16.001 1.00 92.62 98 LYS A C 1
ATOM 776 O O . LYS A 1 98 ? -3.792 -3.263 -15.849 1.00 92.62 98 LYS A O 1
ATOM 781 N N . ILE A 1 99 ? -1.850 -2.555 -14.982 1.00 91.56 99 ILE A N 1
ATOM 782 C CA . ILE A 1 99 ? -2.203 -2.792 -13.574 1.00 91.56 99 ILE A CA 1
ATOM 783 C C . ILE A 1 99 ? -2.979 -1.611 -12.969 1.00 91.56 99 ILE A C 1
ATOM 785 O O . ILE A 1 99 ? -3.612 -1.769 -11.929 1.00 91.56 99 ILE A O 1
ATOM 789 N N . GLY A 1 100 ? -2.953 -0.434 -13.601 1.00 86.19 100 GLY A N 1
ATOM 790 C CA . GLY A 1 100 ? -3.551 0.790 -13.063 1.00 86.19 100 GLY A CA 1
ATOM 791 C C . GLY A 1 100 ? -2.697 1.474 -11.988 1.00 86.19 100 GLY A C 1
ATOM 792 O O . GLY A 1 100 ? -3.214 2.250 -11.189 1.00 86.19 100 GLY A O 1
ATOM 793 N N . LYS A 1 101 ? -1.387 1.200 -11.939 1.00 84.06 101 LYS A N 1
ATOM 794 C CA . LYS A 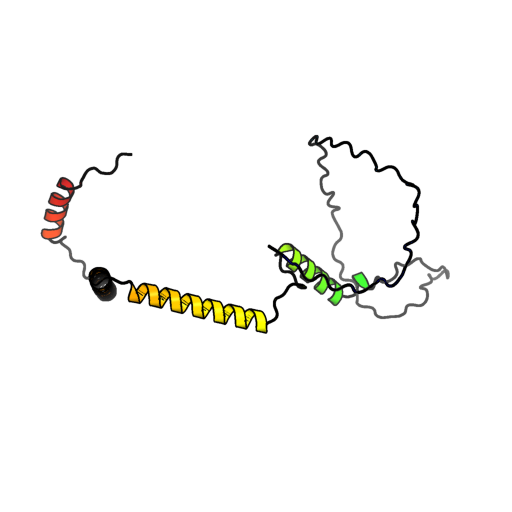1 101 ? -0.449 1.892 -11.041 1.00 84.06 101 LYS A CA 1
ATOM 795 C C . LYS A 1 101 ? 0.046 3.174 -11.709 1.00 84.06 101 LYS A C 1
ATOM 797 O O . LYS A 1 101 ? 0.887 3.116 -12.604 1.00 84.06 101 LYS A O 1
ATOM 802 N N . SER A 1 102 ? -0.446 4.329 -11.257 1.00 81.31 102 SER A N 1
ATOM 803 C CA . SER A 1 102 ? 0.103 5.623 -11.679 1.00 81.31 102 SER A CA 1
ATOM 804 C C . SER A 1 102 ? 1.490 5.814 -11.066 1.00 81.31 102 SER A C 1
ATOM 806 O O . SER A 1 102 ? 1.656 5.805 -9.847 1.00 81.31 102 SER A O 1
ATOM 808 N N . VAL A 1 103 ? 2.505 5.957 -11.918 1.00 77.38 103 VAL A N 1
ATOM 809 C CA . VAL A 1 103 ? 3.868 6.322 -11.498 1.00 77.38 103 VAL A CA 1
ATOM 810 C C . VAL A 1 103 ? 3.995 7.811 -11.170 1.00 77.38 103 VAL A C 1
ATOM 812 O O . VAL A 1 103 ? 4.936 8.193 -10.486 1.00 77.38 103 VAL A O 1
ATOM 815 N N . LEU A 1 104 ? 3.043 8.633 -11.621 1.00 69.81 104 LEU A N 1
ATOM 816 C CA . LEU A 1 104 ? 3.023 10.079 -11.393 1.00 69.81 104 LEU A CA 1
ATOM 817 C C . LEU A 1 104 ? 2.252 10.452 -10.120 1.00 69.81 104 LEU A C 1
ATOM 819 O O . LEU A 1 104 ? 2.681 11.337 -9.388 1.00 69.81 104 LEU A O 1
ATOM 823 N N . ASP A 1 105 ? 1.170 9.732 -9.810 1.00 69.94 105 ASP A N 1
ATOM 824 C CA . ASP A 1 105 ? 0.276 10.040 -8.680 1.00 69.94 105 ASP A CA 1
ATOM 825 C C . ASP A 1 105 ? 0.592 9.212 -7.426 1.00 69.94 105 ASP A C 1
ATOM 827 O O . ASP A 1 105 ? -0.288 8.880 -6.625 1.00 69.94 105 ASP A O 1
ATOM 831 N N . GLN A 1 106 ? 1.855 8.822 -7.241 1.00 77.81 106 GLN A N 1
ATOM 832 C CA . GLN A 1 106 ? 2.252 8.116 -6.029 1.00 77.81 106 GLN A CA 1
ATOM 833 C C . GLN A 1 106 ? 2.246 9.098 -4.856 1.00 77.81 106 GLN A C 1
ATOM 835 O O . GLN A 1 106 ? 3.026 10.049 -4.828 1.00 77.81 106 GLN A O 1
ATOM 840 N N . LYS A 1 107 ? 1.392 8.848 -3.852 1.00 82.62 107 LYS A N 1
ATOM 841 C CA . LYS A 1 107 ? 1.513 9.518 -2.548 1.00 82.62 107 LYS A CA 1
ATOM 842 C C . LYS A 1 107 ? 2.960 9.399 -2.072 1.00 82.62 107 LYS A C 1
ATOM 844 O O . LYS A 1 107 ? 3.556 8.323 -2.188 1.00 82.62 107 LYS A O 1
ATOM 849 N N . THR A 1 108 ? 3.509 10.474 -1.516 1.00 85.00 108 THR A N 1
ATOM 850 C CA . THR A 1 108 ? 4.873 10.436 -0.979 1.00 85.00 108 THR A CA 1
ATOM 851 C C . THR A 1 108 ? 4.967 9.403 0.143 1.00 85.00 108 THR A C 1
ATOM 853 O O . THR A 1 108 ? 3.975 9.107 0.815 1.00 85.00 108 THR A O 1
ATOM 856 N N . GLU A 1 109 ? 6.159 8.857 0.386 1.00 85.81 109 GLU A N 1
ATOM 857 C CA . GLU A 1 109 ? 6.360 7.898 1.482 1.00 85.81 109 GLU A CA 1
ATOM 858 C C . GLU A 1 109 ? 5.890 8.464 2.835 1.00 85.81 109 GLU A C 1
ATOM 860 O O . GLU A 1 109 ? 5.246 7.762 3.614 1.00 85.81 109 GLU A O 1
ATOM 865 N N . LEU A 1 110 ? 6.086 9.768 3.071 1.00 89.25 110 LEU A N 1
ATOM 866 C CA . LEU A 1 110 ? 5.564 10.464 4.249 1.00 89.25 110 LEU A CA 1
ATOM 867 C C . LEU A 1 110 ? 4.028 10.470 4.302 1.00 89.25 110 LEU A C 1
ATOM 869 O O . LEU A 1 110 ? 3.450 10.207 5.353 1.00 89.25 110 LEU A O 1
ATOM 873 N N . GLN A 1 111 ? 3.350 10.748 3.186 1.00 89.06 111 GLN A N 1
ATOM 874 C CA . GLN A 1 111 ? 1.885 10.713 3.127 1.00 89.06 111 GLN A CA 1
ATOM 875 C C . GLN A 1 111 ? 1.346 9.307 3.405 1.00 89.06 111 GLN A C 1
ATOM 877 O O . GLN A 1 111 ? 0.387 9.169 4.163 1.00 89.06 111 GLN A O 1
ATOM 882 N N . LYS A 1 112 ? 1.993 8.268 2.860 1.00 91.25 112 LYS A N 1
ATOM 883 C CA . LYS A 1 112 ? 1.656 6.869 3.163 1.00 91.25 112 LYS A CA 1
ATOM 884 C C . LYS A 1 112 ? 1.855 6.554 4.647 1.00 91.25 112 LYS A C 1
ATOM 886 O O . LYS A 1 112 ? 1.008 5.895 5.240 1.00 91.25 112 LYS A O 1
ATOM 891 N N . ALA A 1 113 ? 2.944 7.021 5.261 1.00 91.31 113 ALA A N 1
ATOM 892 C CA . ALA A 1 113 ? 3.203 6.817 6.688 1.00 91.31 113 ALA A CA 1
ATOM 893 C C . ALA A 1 113 ? 2.156 7.517 7.573 1.00 91.31 113 ALA A C 1
ATOM 895 O O . ALA A 1 113 ? 1.634 6.915 8.509 1.00 91.31 113 ALA A O 1
ATOM 896 N N . MET A 1 114 ? 1.793 8.758 7.238 1.00 94.62 114 MET A N 1
ATOM 897 C CA . MET A 1 114 ? 0.756 9.513 7.948 1.00 94.62 114 MET A CA 1
ATOM 898 C C . MET A 1 114 ? -0.626 8.864 7.822 1.00 94.62 114 MET A C 1
ATOM 900 O O . MET A 1 114 ? -1.374 8.821 8.796 1.00 94.62 114 MET A O 1
ATOM 904 N N . GLU A 1 115 ? -0.977 8.360 6.639 1.00 92.88 115 GLU A N 1
ATOM 905 C CA . GLU A 1 115 ? -2.224 7.623 6.411 1.00 92.88 115 GLU A CA 1
ATOM 906 C C . GLU A 1 115 ? -2.258 6.328 7.227 1.00 92.88 115 GLU A C 1
ATOM 908 O O . GLU A 1 115 ? -3.202 6.121 7.985 1.00 92.88 115 GLU A O 1
ATOM 913 N N . LYS A 1 116 ? -1.178 5.535 7.197 1.00 95.12 116 LYS A N 1
ATOM 914 C CA . LYS A 1 116 ? -1.043 4.331 8.031 1.00 95.12 116 LYS A CA 1
ATOM 915 C C . LYS A 1 116 ? -1.210 4.630 9.519 1.00 95.12 116 LYS A C 1
ATOM 917 O O . LYS A 1 116 ? -1.959 3.932 10.191 1.00 95.12 116 LYS A O 1
ATOM 922 N N . MET A 1 117 ? -0.572 5.684 10.030 1.00 95.19 117 MET A N 1
ATOM 923 C CA . MET A 1 117 ? -0.703 6.074 11.437 1.00 95.19 117 MET A CA 1
ATOM 924 C C . MET A 1 117 ? -2.151 6.441 11.796 1.00 95.19 117 MET A C 1
ATOM 926 O O . MET A 1 117 ? -2.660 6.013 12.831 1.00 95.19 117 MET A O 1
ATOM 930 N N . LYS A 1 118 ? -2.840 7.201 10.932 1.00 96.88 118 LYS A N 1
ATOM 931 C CA . LYS A 1 118 ? -4.258 7.550 11.125 1.00 96.88 118 LYS A CA 1
ATOM 932 C C . LYS A 1 118 ? -5.161 6.322 11.089 1.00 96.88 118 LYS A C 1
ATOM 934 O O . LYS A 1 118 ? -6.114 6.245 11.860 1.00 96.88 118 LYS A O 1
ATOM 939 N N . ASP A 1 119 ? -4.894 5.385 10.191 1.00 95.38 119 ASP A N 1
ATOM 940 C CA . ASP A 1 119 ? -5.668 4.152 10.068 1.00 95.38 119 ASP A CA 1
ATOM 941 C C . ASP A 1 119 ? -5.455 3.239 11.278 1.00 95.38 119 ASP A C 1
ATOM 943 O O . ASP A 1 119 ? -6.415 2.698 11.824 1.00 95.38 119 ASP A O 1
ATOM 947 N N . GLU A 1 120 ? -4.216 3.125 11.760 1.00 95.94 120 GLU A N 1
ATOM 948 C CA . GLU A 1 120 ? -3.899 2.402 12.989 1.00 95.94 120 GLU A CA 1
ATOM 949 C C . GLU A 1 120 ? -4.577 3.015 14.211 1.00 95.94 120 GLU A C 1
ATOM 951 O O . GLU A 1 120 ? -5.090 2.275 15.051 1.00 95.94 120 GLU A O 1
ATOM 956 N N . GLN A 1 121 ? -4.606 4.346 14.304 1.00 95.50 121 GLN A N 1
ATOM 957 C CA . GLN A 1 121 ? -5.311 5.045 15.370 1.00 95.50 121 GLN A CA 1
ATOM 958 C C . GLN A 1 121 ? -6.814 4.744 15.327 1.00 95.50 121 GLN A C 1
ATOM 960 O O . GLN A 1 121 ? -7.354 4.274 16.326 1.00 95.50 121 GLN A O 1
ATOM 965 N N . ARG A 1 122 ? -7.470 4.901 14.167 1.00 95.25 122 ARG A N 1
ATOM 966 C CA . ARG A 1 122 ? -8.903 4.576 14.024 1.00 95.25 122 ARG A CA 1
ATOM 967 C C . ARG A 1 122 ? -9.200 3.117 14.358 1.00 95.25 122 ARG A C 1
ATOM 969 O O . ARG A 1 122 ? -10.203 2.819 14.996 1.00 95.25 122 ARG A O 1
ATOM 976 N N . ARG A 1 123 ? -8.323 2.192 13.954 1.00 95.06 123 ARG A N 1
ATOM 977 C CA . ARG A 1 123 ? -8.474 0.766 14.273 1.00 95.06 123 ARG A CA 1
ATOM 978 C C . ARG A 1 123 ? -8.389 0.507 15.779 1.00 95.06 123 ARG A C 1
ATOM 980 O O . ARG A 1 123 ? -9.157 -0.301 16.288 1.00 95.06 123 ARG A O 1
ATOM 987 N N . LYS A 1 124 ? -7.461 1.167 16.480 1.00 95.31 124 LYS A N 1
ATOM 988 C CA . LYS A 1 124 ? -7.334 1.062 17.942 1.00 95.31 124 LYS A CA 1
ATOM 989 C C . LYS A 1 124 ? -8.561 1.636 18.647 1.00 95.31 124 LYS A C 1
ATOM 991 O O . LYS A 1 124 ? -9.097 0.973 19.523 1.00 95.31 124 LYS A O 1
ATOM 996 N N . GLU A 1 125 ? -9.032 2.807 18.223 1.00 93.88 125 GLU A N 1
ATOM 997 C CA . GLU A 1 125 ? -10.238 3.445 18.768 1.00 93.88 125 GLU A CA 1
ATOM 998 C C . GLU A 1 125 ? -11.471 2.542 18.610 1.00 93.88 125 GLU A C 1
ATOM 1000 O O . GLU A 1 125 ? -12.177 2.298 19.586 1.00 93.88 125 GLU A O 1
ATOM 1005 N N . LEU A 1 126 ? -11.671 1.953 17.426 1.00 92.50 126 LEU A N 1
ATOM 1006 C CA . LEU A 1 126 ? -12.772 1.021 17.170 1.00 92.50 126 LEU A CA 1
ATOM 1007 C C . LEU A 1 126 ? -12.692 -0.242 18.043 1.00 92.50 126 LEU A C 1
ATOM 1009 O O . LEU A 1 126 ? -13.708 -0.711 18.553 1.00 92.50 126 LEU A O 1
ATOM 1013 N N . GLU A 1 127 ? -11.497 -0.809 18.226 1.00 91.12 127 GLU A N 1
ATOM 1014 C CA . GLU A 1 127 ? -11.318 -1.979 19.092 1.00 91.12 127 GLU A CA 1
ATOM 1015 C C . GLU A 1 127 ? -11.571 -1.630 20.564 1.00 91.12 127 GLU A C 1
ATOM 1017 O O . GLU A 1 127 ? -12.222 -2.389 21.279 1.00 91.12 127 GLU A O 1
ATOM 1022 N N . GLU A 1 128 ? -11.122 -0.461 21.020 1.00 91.19 128 GLU A N 1
ATOM 1023 C CA . GLU A 1 128 ? -11.418 0.020 22.367 1.00 91.19 128 GLU A CA 1
ATOM 1024 C C . GLU A 1 128 ? -12.911 0.257 22.587 1.00 91.19 128 GLU A C 1
ATOM 1026 O O . GLU A 1 128 ? -13.431 -0.115 23.638 1.00 91.19 128 GLU A O 1
ATOM 1031 N N . GLU A 1 129 ? -13.611 0.862 21.626 1.00 89.31 129 GLU A N 1
ATOM 1032 C CA . GLU A 1 129 ? -15.067 1.014 21.671 1.00 89.31 129 GLU A CA 1
ATOM 1033 C C . GLU A 1 129 ? -15.758 -0.343 21.719 1.00 89.31 129 GLU A C 1
ATOM 1035 O O . GLU A 1 129 ? -16.647 -0.544 22.547 1.00 89.31 129 GLU A O 1
ATOM 1040 N N . ARG A 1 130 ? -15.297 -1.306 20.911 1.00 86.31 130 ARG A N 1
ATOM 1041 C CA . ARG A 1 130 ? -15.804 -2.677 20.944 1.00 86.31 130 ARG A CA 1
ATOM 1042 C C . ARG A 1 130 ? -15.640 -3.272 22.336 1.00 86.31 130 ARG A C 1
ATOM 1044 O O . ARG A 1 130 ? -16.612 -3.774 22.878 1.00 86.31 130 ARG A O 1
ATOM 1051 N N . ILE A 1 131 ? -14.454 -3.175 22.940 1.00 84.75 131 ILE A N 1
ATOM 1052 C CA . ILE A 1 131 ? -14.164 -3.703 24.284 1.00 84.75 131 ILE A CA 1
ATOM 1053 C C . ILE A 1 131 ? -14.994 -2.995 25.365 1.00 84.75 131 ILE A C 1
ATOM 1055 O O . ILE A 1 131 ? -15.521 -3.663 26.259 1.00 84.75 131 ILE A O 1
ATOM 1059 N N . LYS A 1 132 ? -15.124 -1.664 25.294 1.00 86.62 132 LYS A N 1
ATOM 1060 C CA . LYS A 1 132 ? -15.918 -0.850 26.234 1.00 86.62 132 LYS A CA 1
ATOM 1061 C C . LYS A 1 132 ? -17.412 -1.162 26.123 1.00 86.62 132 LYS A C 1
ATOM 1063 O O . LYS A 1 132 ? -18.093 -1.191 27.143 1.00 86.62 132 LYS A O 1
ATOM 1068 N N . GLY A 1 133 ? -17.897 -1.437 24.913 1.00 82.44 133 GLY A N 1
ATOM 1069 C CA . GLY A 1 133 ? -19.282 -1.806 24.629 1.00 82.44 133 GLY A CA 1
ATOM 1070 C C . GLY A 1 133 ? -19.653 -3.245 24.997 1.00 82.44 133 GLY A C 1
ATOM 1071 O O . GLY A 1 133 ? -20.839 -3.566 24.992 1.00 82.44 133 GLY A O 1
ATOM 1072 N N . ARG A 1 134 ? -18.684 -4.109 25.344 1.00 84.50 134 ARG A N 1
ATOM 1073 C CA . ARG A 1 134 ? -18.968 -5.510 25.696 1.00 84.50 134 ARG A CA 1
ATOM 1074 C C . ARG A 1 134 ? -19.788 -5.609 26.975 1.00 84.50 134 ARG A C 1
ATOM 1076 O O . ARG A 1 134 ? -19.335 -5.236 28.063 1.00 84.50 134 ARG A O 1
ATOM 1083 N N . THR A 1 135 ? -20.950 -6.229 26.851 1.00 88.25 135 THR A N 1
ATOM 1084 C CA . THR A 1 135 ? -21.812 -6.595 27.971 1.00 88.25 135 THR A CA 1
ATOM 1085 C C . THR A 1 135 ? -21.167 -7.688 28.833 1.00 88.25 135 THR A C 1
ATOM 1087 O O . THR A 1 135 ? -20.299 -8.447 28.396 1.00 88.25 135 THR A O 1
ATOM 1090 N N . ALA A 1 136 ? -21.602 -7.805 30.091 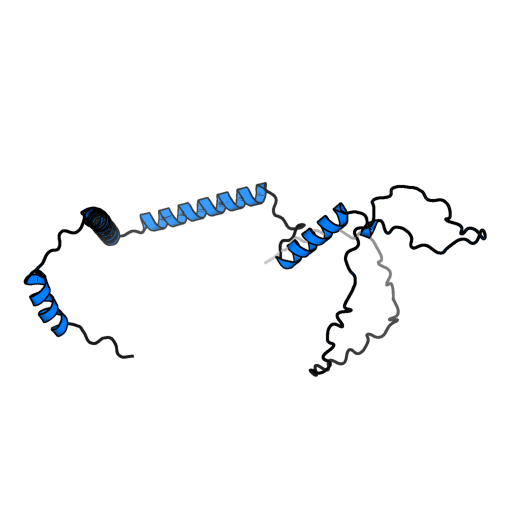1.00 88.31 136 ALA A N 1
ATOM 1091 C CA . ALA A 1 136 ? -21.118 -8.856 30.992 1.00 88.31 136 ALA A CA 1
ATOM 1092 C C . ALA A 1 136 ? -21.423 -10.277 30.471 1.00 88.31 136 ALA A C 1
ATOM 1094 O O . ALA A 1 136 ? -20.655 -11.202 30.728 1.00 88.31 136 ALA A O 1
ATOM 1095 N N . LEU A 1 137 ? -22.525 -10.443 29.729 1.00 92.25 137 LEU A N 1
ATOM 1096 C CA . LEU A 1 137 ? -22.902 -11.709 29.101 1.00 92.25 137 LEU A CA 1
ATOM 1097 C C . LEU A 1 137 ? -21.929 -12.083 27.976 1.00 92.25 137 LEU A C 1
ATOM 1099 O O . LEU A 1 137 ? -21.427 -13.202 27.962 1.00 92.25 137 LEU A O 1
ATOM 1103 N N . GLU A 1 138 ? -21.621 -11.147 27.076 1.00 89.94 138 GLU A N 1
ATOM 1104 C CA . GLU A 1 138 ? -20.693 -11.379 25.960 1.00 89.94 138 GLU A CA 1
ATOM 1105 C C . GLU A 1 138 ? -19.302 -11.786 26.444 1.00 89.94 138 GLU A C 1
ATOM 1107 O O . GLU A 1 138 ? -18.702 -12.696 25.880 1.00 89.94 138 GLU A O 1
ATOM 1112 N N . LYS A 1 139 ? -18.814 -11.179 27.534 1.00 91.06 139 LYS A N 1
ATOM 1113 C CA . LYS A 1 139 ? -17.537 -11.570 28.151 1.00 91.06 139 LYS A CA 1
ATOM 1114 C C . LYS A 1 139 ? -17.558 -13.018 28.639 1.00 91.06 139 LYS A C 1
ATOM 1116 O O . LYS A 1 139 ? -16.633 -13.769 28.356 1.00 91.06 139 LYS A O 1
ATOM 1121 N N . ARG A 1 140 ? -18.635 -13.440 29.314 1.00 93.50 140 ARG A N 1
ATOM 1122 C CA . ARG A 1 140 ? -18.784 -14.832 29.774 1.00 93.50 140 ARG A CA 1
ATOM 1123 C C . ARG A 1 140 ? -18.886 -15.820 28.615 1.00 93.50 140 ARG A C 1
ATOM 1125 O O . ARG A 1 140 ? -18.317 -16.904 28.702 1.00 93.50 140 ARG A O 1
ATOM 1132 N N . LEU A 1 141 ? -19.583 -15.451 27.539 1.00 95.38 141 LEU A N 1
ATOM 1133 C CA . LEU A 1 141 ? -19.661 -16.271 26.329 1.00 95.38 141 LEU A CA 1
ATOM 1134 C C . LEU A 1 141 ? -18.286 -16.419 25.666 1.00 95.38 141 LEU A C 1
ATOM 1136 O O . LEU A 1 141 ? -17.911 -17.528 25.297 1.00 95.38 141 LEU A O 1
ATOM 1140 N N . GLU A 1 142 ? -17.509 -15.337 25.566 1.00 92.12 142 GLU A N 1
ATOM 1141 C CA . GLU A 1 142 ? -16.142 -15.366 25.028 1.00 92.12 142 GLU A CA 1
ATOM 1142 C C . GLU A 1 142 ? -15.204 -16.216 25.902 1.00 92.12 142 GLU A C 1
ATOM 1144 O O . GLU A 1 142 ? -14.459 -17.047 25.386 1.00 92.12 142 GLU A O 1
ATOM 1149 N N . GLU A 1 143 ? -15.280 -16.079 27.228 1.00 94.25 143 GLU A N 1
ATOM 1150 C CA . GLU A 1 143 ? -14.536 -16.918 28.174 1.00 94.25 143 GLU A CA 1
ATOM 1151 C C . GLU A 1 143 ? -14.884 -18.402 28.023 1.00 94.25 143 GLU A C 1
ATOM 1153 O O . GLU A 1 143 ? -13.990 -19.250 27.998 1.00 94.25 143 GLU A O 1
ATOM 1158 N N . GLN A 1 144 ? -16.173 -18.731 27.913 1.00 96.50 144 GLN A N 1
ATOM 1159 C CA . GLN A 1 144 ? -16.625 -20.107 27.737 1.00 96.50 144 GLN A CA 1
ATOM 1160 C C . GLN A 1 144 ? -16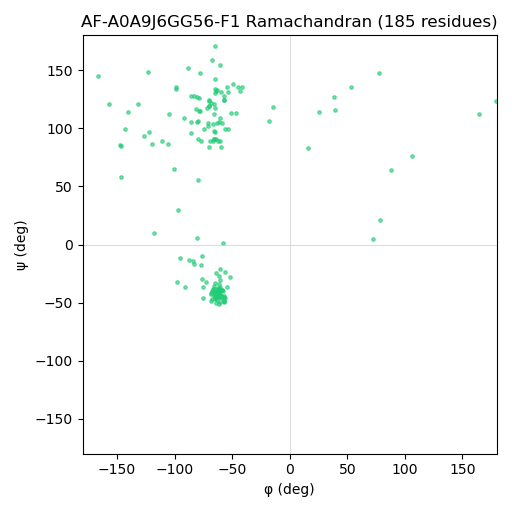.178 -20.676 26.384 1.00 96.50 144 GLN A C 1
ATOM 1162 O O . GLN A 1 144 ? -15.691 -21.804 26.337 1.00 96.50 144 GLN A O 1
ATOM 1167 N N . ALA A 1 145 ? -16.259 -19.888 25.308 1.00 94.62 145 ALA A N 1
ATOM 1168 C CA . ALA A 1 145 ? -15.766 -20.280 23.990 1.00 94.62 145 ALA A CA 1
ATOM 1169 C C . ALA A 1 145 ? -14.249 -20.536 23.994 1.00 94.62 145 ALA A C 1
ATOM 1171 O O . ALA A 1 145 ? -13.789 -21.522 23.424 1.00 94.62 145 ALA A O 1
ATOM 1172 N N . ASN A 1 146 ? -13.465 -19.696 24.677 1.00 94.19 146 ASN A N 1
ATOM 1173 C CA . ASN A 1 146 ? -12.018 -19.887 24.800 1.00 94.19 146 ASN A CA 1
ATOM 1174 C C . ASN A 1 146 ? -11.664 -21.138 25.616 1.00 94.19 146 ASN A C 1
ATOM 1176 O O . ASN A 1 146 ? -10.744 -21.865 25.250 1.00 94.19 146 ASN A O 1
ATOM 1180 N N . LYS A 1 147 ? -12.410 -21.423 26.692 1.00 95.12 147 LYS A N 1
ATOM 1181 C CA . LYS A 1 147 ? -12.244 -22.663 27.466 1.00 95.12 147 LYS A CA 1
ATOM 1182 C C . LYS A 1 147 ? -12.511 -23.907 26.620 1.00 95.12 147 LYS A C 1
ATOM 1184 O O . LYS A 1 147 ? -11.754 -24.865 26.729 1.00 95.12 147 LYS A O 1
ATOM 1189 N N . LEU A 1 148 ? -13.552 -23.883 25.784 1.00 93.62 148 LEU A N 1
ATOM 1190 C CA . LEU A 1 148 ? -13.875 -24.993 24.884 1.00 93.62 148 LEU A CA 1
ATOM 1191 C C . LEU A 1 148 ? -12.781 -25.210 23.837 1.00 93.62 148 LEU A C 1
ATOM 1193 O O . LEU A 1 148 ? -12.309 -26.331 23.708 1.00 93.62 148 LEU A O 1
ATOM 1197 N N . LYS A 1 149 ? -12.296 -24.148 23.180 1.00 92.06 149 LYS A N 1
ATOM 1198 C CA . LYS A 1 149 ? -11.192 -24.250 22.206 1.00 92.06 149 LYS A CA 1
ATOM 1199 C C . LYS A 1 149 ? -9.929 -24.868 22.803 1.00 92.06 149 LYS A C 1
ATOM 1201 O O . LYS A 1 149 ? -9.334 -25.750 22.200 1.00 92.06 149 LYS A O 1
ATOM 1206 N N . LEU A 1 150 ? -9.543 -24.438 24.007 1.00 92.25 150 LEU A N 1
ATOM 1207 C CA . LEU A 1 150 ? -8.396 -25.019 24.713 1.00 92.25 150 LEU A CA 1
ATOM 1208 C C . LEU A 1 150 ? -8.610 -26.504 25.034 1.00 92.25 150 LEU A C 1
ATOM 1210 O O . LEU A 1 150 ? -7.666 -27.288 24.972 1.00 92.25 150 LEU A O 1
ATOM 1214 N N . HIS A 1 151 ? -9.840 -26.890 25.381 1.00 85.88 151 HIS A N 1
ATOM 1215 C CA . HIS A 1 151 ? -10.181 -28.286 25.632 1.00 85.88 151 HIS A CA 1
ATOM 1216 C C . HIS A 1 151 ? -10.105 -29.121 24.348 1.00 85.88 151 HIS A C 1
ATOM 1218 O O . HIS A 1 151 ? -9.442 -30.155 24.353 1.00 85.88 151 HIS A O 1
ATOM 1224 N N . GLU A 1 152 ? -10.682 -28.637 23.245 1.00 86.88 152 GLU A N 1
ATOM 1225 C CA . GLU A 1 152 ? -10.616 -29.270 21.920 1.00 86.88 152 GLU A CA 1
ATOM 1226 C C . GLU A 1 152 ? -9.160 -29.466 21.466 1.00 86.88 152 GLU A C 1
ATOM 1228 O O . GLU A 1 152 ? -8.767 -30.571 21.099 1.00 86.88 152 GLU A O 1
ATOM 1233 N N . GLU A 1 153 ? -8.320 -28.431 21.570 1.00 84.88 153 GLU A N 1
ATOM 1234 C CA . GLU A 1 153 ? -6.888 -28.519 21.245 1.00 84.88 153 GLU A CA 1
ATOM 1235 C C . GLU A 1 153 ? -6.158 -29.553 22.119 1.00 84.88 153 GLU A C 1
ATOM 1237 O O . GLU A 1 153 ? -5.275 -30.265 21.638 1.00 84.88 153 GLU A O 1
ATOM 1242 N N . SER A 1 154 ? -6.537 -29.679 23.395 1.00 78.38 154 SER A N 1
ATOM 1243 C CA . SER A 1 154 ? -5.938 -30.651 24.317 1.00 78.38 154 SER A CA 1
ATOM 1244 C C . SER A 1 154 ? -6.407 -32.095 24.091 1.00 78.38 154 SER A C 1
ATOM 1246 O O . SER A 1 154 ? -5.639 -33.030 24.329 1.00 78.38 154 SER A O 1
ATOM 1248 N N . GLU A 1 155 ? -7.635 -32.295 23.606 1.00 68.75 155 GLU A N 1
ATOM 1249 C CA . GLU A 1 155 ? -8.179 -33.613 23.259 1.00 68.75 155 GLU A CA 1
ATOM 1250 C C . GLU A 1 155 ? -7.606 -34.135 21.940 1.00 68.75 155 GLU A C 1
ATOM 1252 O O . GLU A 1 155 ? -7.272 -35.314 21.858 1.00 68.75 155 GLU A O 1
ATOM 1257 N N . VAL A 1 156 ? -7.372 -33.261 2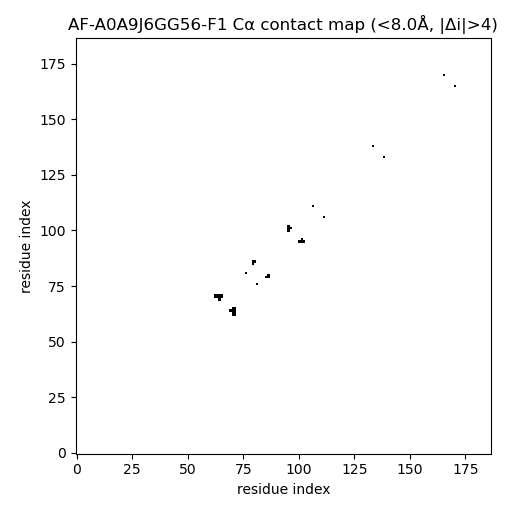0.955 1.00 60.75 156 VAL A N 1
ATOM 1258 C CA . VAL A 1 156 ? -6.745 -33.623 19.668 1.00 60.75 156 VAL A CA 1
ATOM 1259 C C . VAL A 1 156 ? -5.294 -34.114 19.835 1.00 60.75 156 VAL A C 1
ATOM 1261 O O . VAL A 1 156 ? -4.801 -34.884 19.012 1.00 60.75 156 VAL A O 1
ATOM 1264 N N . ILE A 1 157 ? -4.594 -33.718 20.906 1.00 60.84 157 ILE A N 1
ATOM 1265 C CA . ILE A 1 157 ? -3.200 -34.129 21.173 1.00 60.84 157 ILE A CA 1
ATOM 1266 C C . ILE A 1 157 ? -3.116 -35.500 21.878 1.00 60.84 157 ILE A C 1
ATOM 1268 O O . ILE A 1 157 ? -2.050 -36.122 21.892 1.00 60.84 157 ILE A O 1
ATOM 1272 N N . LYS A 1 158 ? -4.218 -36.035 22.426 1.00 53.28 158 LYS A N 1
ATOM 1273 C CA . LYS A 1 158 ? -4.244 -37.422 22.919 1.00 53.28 158 LYS A CA 1
ATOM 1274 C C . LYS A 1 158 ? -4.473 -38.372 21.736 1.00 53.28 158 LYS A C 1
ATOM 1276 O O . LYS A 1 158 ? -5.537 -38.312 21.130 1.00 53.28 158 LYS A O 1
ATOM 1281 N N . PRO A 1 159 ? -3.518 -39.264 21.400 1.00 49.91 159 PRO A N 1
ATOM 1282 C CA . PRO A 1 159 ? -3.716 -40.213 20.316 1.00 49.91 159 PRO A CA 1
ATOM 1283 C C . PRO A 1 159 ? -4.876 -41.148 20.659 1.00 49.91 159 PRO A C 1
ATOM 1285 O O . PRO A 1 159 ? -4.958 -41.666 21.776 1.00 49.91 159 PRO A O 1
ATOM 1288 N N . GLU A 1 160 ? -5.760 -41.327 19.679 1.00 53.56 160 GLU A N 1
ATOM 1289 C CA . GLU A 1 160 ? -6.951 -42.162 19.742 1.00 53.56 160 GLU A CA 1
ATOM 1290 C C . GLU A 1 160 ? -6.661 -43.547 20.329 1.00 53.56 160 GLU A C 1
ATOM 1292 O O . GLU A 1 160 ? -5.991 -44.389 19.729 1.00 53.56 160 GLU A O 1
ATOM 1297 N N . LEU A 1 161 ? -7.222 -43.798 21.508 1.00 47.44 161 LEU A N 1
ATOM 1298 C CA . LEU A 1 161 ? -7.594 -45.146 21.905 1.00 47.44 161 LEU A CA 1
ATOM 1299 C C . LEU A 1 161 ? -8.933 -45.444 21.220 1.00 47.44 161 LEU A C 1
ATOM 1301 O O . LEU A 1 161 ? -9.864 -44.653 21.390 1.00 47.44 161 LEU A O 1
ATOM 1305 N N . PRO A 1 162 ? -9.067 -46.550 20.469 1.00 47.94 162 PRO A N 1
ATOM 1306 C CA . PRO A 1 162 ? -10.336 -46.916 19.860 1.00 47.94 162 PRO A CA 1
ATOM 1307 C C . PRO A 1 162 ? -11.329 -47.254 20.978 1.00 47.94 162 PRO A C 1
ATOM 1309 O O . PRO A 1 162 ? -11.315 -48.351 21.537 1.00 47.94 162 PRO A O 1
ATOM 1312 N N . SER A 1 163 ? -12.170 -46.282 21.340 1.00 49.59 163 SER A N 1
ATOM 1313 C CA . SER A 1 163 ? -13.300 -46.464 22.250 1.00 49.59 163 SER A CA 1
ATOM 1314 C C . SER A 1 163 ? -14.344 -47.309 21.527 1.00 49.59 163 SER A C 1
ATOM 1316 O O . SER A 1 163 ? -15.254 -46.788 20.892 1.00 49.59 163 SER A O 1
ATOM 1318 N N . SER A 1 164 ? -14.154 -48.626 21.590 1.00 50.38 164 SER A N 1
ATOM 1319 C CA . SER A 1 164 ? -14.902 -49.675 20.888 1.00 50.38 164 SER A CA 1
ATOM 1320 C C . SER A 1 164 ? -16.414 -49.709 21.152 1.00 50.38 164 SER A C 1
ATOM 1322 O O . SER A 1 164 ? -17.099 -50.574 20.616 1.00 50.38 164 SER A O 1
ATOM 1324 N N . GLU A 1 165 ? -16.972 -48.814 21.952 1.00 59.84 165 GLU A N 1
ATOM 1325 C CA . GLU A 1 165 ? -18.401 -48.771 22.221 1.00 59.84 165 GLU A CA 1
ATOM 1326 C C . GLU A 1 165 ? -18.796 -47.300 22.265 1.00 59.84 165 GLU A C 1
ATOM 1328 O O . GLU A 1 165 ? -18.330 -46.542 23.118 1.00 59.84 165 GLU A O 1
ATOM 1333 N N . GLU A 1 166 ? -19.618 -46.862 21.311 1.00 60.31 166 GLU A N 1
ATOM 1334 C CA . GLU A 1 166 ? -20.333 -45.599 21.449 1.00 60.31 166 GLU A CA 1
ATOM 1335 C C . GLU A 1 166 ? -21.021 -45.623 22.818 1.00 60.31 166 GLU A C 1
ATOM 1337 O O . GLU A 1 166 ? -21.886 -46.468 23.063 1.00 60.31 166 GLU A O 1
ATOM 1342 N N . SER A 1 167 ? -20.585 -44.745 23.729 1.00 78.88 167 SER A N 1
ATOM 1343 C CA . SER A 1 167 ? -21.133 -44.634 25.084 1.00 78.88 167 SER A CA 1
ATOM 1344 C C . SER A 1 167 ? -22.659 -44.717 25.031 1.00 78.88 167 SER A C 1
ATOM 1346 O O . SER A 1 167 ? -23.275 -44.029 24.216 1.00 78.88 167 SER A O 1
ATOM 1348 N N . GLU A 1 168 ? -23.297 -45.540 25.874 1.00 80.31 168 GLU A N 1
ATOM 1349 C CA . GLU A 1 168 ? -24.759 -45.730 25.842 1.00 80.31 168 GLU A CA 1
ATOM 1350 C C . GLU A 1 168 ? -25.525 -44.400 25.888 1.00 80.31 168 GLU A C 1
ATOM 1352 O O . GLU A 1 168 ? -26.611 -44.273 25.318 1.00 80.31 168 GLU A O 1
ATOM 1357 N N . PHE A 1 169 ? -24.910 -43.389 26.501 1.00 81.19 169 PHE A N 1
ATOM 1358 C CA . PHE A 1 169 ? -25.365 -42.011 26.497 1.00 81.19 169 PHE A CA 1
ATOM 1359 C C . PHE A 1 169 ? -25.525 -41.428 25.084 1.00 81.19 169 PHE A C 1
ATOM 1361 O O . PHE A 1 169 ? -26.580 -40.879 24.783 1.00 81.19 169 PHE A O 1
ATOM 1368 N N . LEU A 1 170 ? -24.534 -41.585 24.198 1.00 81.62 170 LEU A N 1
ATOM 1369 C CA . LEU A 1 170 ? -24.589 -41.127 22.802 1.00 81.62 170 LEU A CA 1
ATOM 1370 C C . LEU A 1 170 ? -25.728 -41.812 22.041 1.00 81.62 170 LEU A C 1
ATOM 1372 O O . LEU A 1 170 ? -26.485 -41.154 21.327 1.00 81.62 170 LEU A O 1
ATOM 1376 N N . ARG A 1 171 ? -25.910 -43.117 22.260 1.00 84.06 171 ARG A N 1
ATOM 1377 C CA . ARG A 1 171 ? -26.968 -43.914 21.624 1.00 84.06 171 ARG A CA 1
ATOM 1378 C C . ARG A 1 171 ? -28.368 -43.489 22.075 1.00 84.06 171 ARG A C 1
ATOM 1380 O O . ARG A 1 171 ? -29.273 -43.345 21.253 1.00 84.06 171 ARG A O 1
ATOM 1387 N N . VAL A 1 172 ? -28.559 -43.264 23.375 1.00 86.12 172 VAL A N 1
ATOM 1388 C CA . VAL A 1 172 ? -29.831 -42.769 23.924 1.00 86.12 172 VAL A CA 1
ATOM 1389 C C . VAL A 1 172 ? -30.085 -41.326 23.485 1.00 86.12 172 VAL A C 1
ATOM 1391 O O . VAL A 1 172 ? -31.194 -41.006 23.066 1.00 86.12 172 VAL A O 1
ATOM 1394 N N . HIS A 1 173 ? -29.063 -40.470 23.503 1.00 83.50 173 HIS A N 1
ATOM 1395 C CA . HIS A 1 173 ? -29.158 -39.072 23.090 1.00 83.50 173 HIS A CA 1
ATOM 1396 C C . HIS A 1 173 ? -29.516 -38.931 21.606 1.00 83.50 173 HIS A C 1
ATOM 1398 O O . HIS A 1 173 ? -30.429 -38.183 21.276 1.00 83.50 173 HIS A O 1
ATOM 1404 N N . ALA A 1 174 ? -28.898 -39.707 20.708 1.00 83.44 174 ALA A N 1
ATOM 1405 C CA . ALA A 1 174 ? -29.265 -39.740 19.288 1.00 83.44 174 ALA A CA 1
ATOM 1406 C C . ALA A 1 174 ? -30.741 -40.127 19.084 1.00 83.44 174 ALA A C 1
ATOM 1408 O O . ALA A 1 174 ? -31.464 -39.533 18.275 1.00 83.44 174 ALA A O 1
ATOM 1409 N N . ARG A 1 175 ? -31.222 -41.091 19.875 1.00 83.50 175 ARG A N 1
ATOM 1410 C CA . ARG A 1 175 ? -32.628 -41.494 19.860 1.00 83.50 175 ARG A CA 1
ATOM 1411 C C . ARG A 1 175 ? -33.551 -40.393 20.380 1.00 83.50 175 ARG A C 1
ATOM 1413 O O . ARG A 1 175 ? -34.617 -40.219 19.816 1.00 83.50 175 ARG A O 1
ATOM 1420 N N . VAL A 1 176 ? -33.172 -39.634 21.404 1.00 83.44 176 VAL A N 1
ATOM 1421 C CA . VAL A 1 176 ? -34.003 -38.536 21.929 1.00 83.44 176 VAL A CA 1
ATOM 1422 C C . VAL A 1 176 ? -33.971 -37.315 21.003 1.00 83.44 176 VAL A C 1
ATOM 1424 O O . VAL A 1 176 ? -35.025 -36.799 20.649 1.00 83.44 176 VAL A O 1
ATOM 1427 N N . CYS A 1 177 ? -32.795 -36.892 20.533 1.00 78.38 177 CYS A N 1
ATOM 1428 C CA . CYS A 1 177 ? -32.643 -35.715 19.673 1.00 78.38 177 CYS A CA 1
ATOM 1429 C C . CYS A 1 177 ? -33.305 -35.868 18.305 1.00 78.38 177 CYS A C 1
ATOM 1431 O O . CYS A 1 177 ? -33.846 -34.895 17.789 1.00 78.38 177 CYS A O 1
ATOM 1433 N N . SER A 1 178 ? -33.335 -37.079 17.738 1.00 75.00 178 SER A N 1
ATOM 1434 C CA . SER A 1 178 ? -34.114 -37.349 16.518 1.00 75.00 178 SER A CA 1
ATOM 1435 C C . SER A 1 178 ? -35.618 -37.098 16.692 1.00 75.00 178 SER A C 1
ATOM 1437 O O . SER A 1 178 ? -36.302 -36.856 15.703 1.00 75.00 178 SER A O 1
ATOM 1439 N N . HIS A 1 179 ? -36.133 -37.100 17.926 1.00 71.12 179 HIS A N 1
ATOM 1440 C CA . HIS A 1 179 ? -37.545 -36.851 18.223 1.00 71.12 179 HIS A CA 1
ATOM 1441 C C . HIS A 1 179 ? -37.844 -35.386 18.595 1.00 71.12 179 HIS A C 1
ATOM 1443 O O . HIS A 1 179 ? -39.014 -35.017 18.656 1.00 71.12 179 HIS A O 1
ATOM 1449 N N . THR A 1 180 ? -36.830 -34.544 18.843 1.00 68.44 180 THR A N 1
ATOM 1450 C CA . THR A 1 180 ? -37.010 -33.182 19.392 1.00 68.44 180 THR A CA 1
ATOM 1451 C C . THR A 1 180 ? -36.537 -32.051 18.478 1.00 68.44 180 THR A C 1
ATOM 1453 O O . THR A 1 180 ? -36.464 -30.912 18.936 1.00 68.44 180 THR A O 1
ATOM 1456 N N . LEU A 1 181 ? -36.195 -32.310 17.212 1.00 56.38 181 LEU A N 1
ATOM 1457 C CA . LEU A 1 181 ? -35.867 -31.215 16.294 1.00 56.38 181 LEU A CA 1
ATOM 1458 C C . LEU A 1 181 ? -37.137 -30.414 15.943 1.00 56.38 181 LEU A C 1
ATOM 1460 O O . LEU A 1 181 ? -38.097 -31.004 15.438 1.00 56.38 181 LEU A O 1
ATOM 1464 N N . PRO A 1 182 ? -37.160 -29.083 16.158 1.00 59.41 182 PRO A N 1
ATOM 1465 C CA . PRO A 1 182 ? -38.166 -28.225 15.554 1.00 59.41 182 PRO A CA 1
ATOM 1466 C C . PRO A 1 182 ? -37.972 -28.238 14.037 1.00 59.41 182 PRO A C 1
ATOM 1468 O O . PRO A 1 182 ? -36.857 -28.123 13.525 1.00 59.41 182 PRO A O 1
ATOM 1471 N N . VAL A 1 183 ? -39.079 -28.400 13.323 1.00 55.72 183 VAL A N 1
ATOM 1472 C CA . VAL A 1 183 ? -39.157 -28.530 11.867 1.00 55.72 183 VAL A CA 1
ATOM 1473 C C . VAL A 1 183 ? -39.052 -27.154 11.197 1.00 55.72 183 VAL A C 1
ATOM 1475 O O . VAL A 1 183 ? -39.917 -26.783 10.417 1.00 55.72 183 VAL A O 1
ATOM 1478 N N . ASP A 1 184 ? -38.002 -26.384 11.468 1.00 51.78 184 ASP A N 1
ATOM 1479 C CA . ASP A 1 184 ? -37.786 -25.087 10.813 1.00 51.78 184 ASP A CA 1
ATOM 1480 C C . ASP A 1 184 ? -36.759 -25.238 9.686 1.00 51.78 184 ASP A C 1
ATOM 1482 O O . ASP A 1 184 ? -35.635 -24.745 9.716 1.00 51.78 184 ASP A O 1
ATOM 1486 N N . SER A 1 185 ? -37.135 -26.014 8.672 1.00 54.75 185 SER A N 1
ATOM 1487 C CA . SER A 1 185 ? -36.426 -26.099 7.389 1.00 54.75 185 SER A CA 1
ATOM 1488 C C . SER A 1 185 ? -37.430 -26.340 6.269 1.00 54.75 185 SER A C 1
ATOM 1490 O O . SER A 1 185 ? -37.390 -27.342 5.555 1.00 54.75 185 SER A O 1
ATOM 1492 N N . LYS A 1 186 ? -38.390 -25.421 6.150 1.00 48.22 186 LYS A N 1
ATOM 1493 C CA . LYS A 1 186 ? -39.271 -25.338 4.989 1.00 48.22 186 LYS A CA 1
ATOM 1494 C C . LYS A 1 186 ? -39.627 -23.881 4.710 1.00 48.22 186 LYS A C 1
ATOM 1496 O O . LYS A 1 186 ? -40.656 -23.403 5.178 1.00 48.22 186 LYS A O 1
ATOM 1501 N N . SER A 1 187 ? -38.753 -23.190 3.979 1.00 38.69 187 SER A N 1
ATOM 1502 C CA . SER A 1 187 ? -39.050 -22.175 2.948 1.00 38.69 187 SER A CA 1
ATOM 1503 C C . SER A 1 187 ? -37.747 -21.681 2.337 1.00 38.69 187 SER A C 1
ATOM 1505 O O . SER A 1 187 ? -36.862 -21.278 3.121 1.00 38.69 187 SER A O 1
#

Mean predicted aligned error: 22.4 Å

pLDDT: mean 71.72, std 19.0, range [34.03, 96.88]

InterPro domains:
  IPR009533 FAM107 [PF06625] (68-175)
  IPR009533 FAM107 [PTHR16768] (55-175)

Radius of gyration: 40.83 Å; Cα contacts (8 Å, |Δi|>4): 20; chains: 1; bounding box: 73×102×89 Å

Organism: Haemaphysalis longicornis (NCBI:txid44386)